Protein AF-A0A318IKF8-F1 (afdb_monomer_lite)

pLDDT: mean 72.8, std 20.44, range [38.84, 98.06]

Secondary structure (DSSP, 8-state):
---STTHHHHHTTTTGGG--SSSHHHHHHHHHHHHS-S---HHHHHHHHHHHHHHHGGGG------------PPPP----HHHHHHTS-HHHHHSPP-TT--EEEESS--TTEEEESSEEEEEEEESSEE--GGG---TTEEEEEEEES-PPPS-TTSPPPPPPGGGGGG--EEEETT--SEEEE-PPSEEEEEEEEEE-TTS-EEEEEPPPEEEEEEPP--

Organism: NCBI:txid401470

Radius of gyration: 28.96 Å; chains: 1; bounding box: 62×56×68 Å

Foldseek 3Di:
DPPPPPVVVVVVVVPPPPDPDDCVVVVVVVVVVVPPDPDDDPVVVVVCVPPCVVVVVVVPPDPPPPPDPDPPDDDPDDDDLVVVLVPPDVVVVPPPDPPQDWAKDWNSAAAAAEAAPFDKIFIDIDQAAEAALVVPDDPRYWAKKKAKQDDDDPDQADADDFDDPVCVVPGRIHGDRHRDRMDTDGDAFAKMKIKMFTAHSRNRTPPHIHPIHIYGHHDDDD

InterPro domains:
  IPR025512 Domain of unknown function DUF4399 [PF14347] (121-217)

Structure (mmCIF, N/CA/C/O backbone):
data_AF-A0A318IKF8-F1
#
_entry.id   AF-A0A318IKF8-F1
#
loop_
_atom_site.group_PDB
_atom_site.id
_atom_site.type_symbol
_atom_site.label_atom_id
_atom_site.label_alt_id
_atom_site.label_comp_id
_atom_site.label_asym_id
_atom_site.label_entity_id
_atom_site.label_seq_id
_atom_site.pdbx_PDB_ins_code
_atom_site.Cartn_x
_atom_site.Cartn_y
_atom_site.Cartn_z
_atom_site.occupancy
_atom_site.B_iso_or_equiv
_atom_site.auth_seq_id
_atom_site.auth_comp_id
_atom_site.auth_asym_id
_atom_site.auth_atom_id
_atom_site.pdbx_PDB_model_num
ATOM 1 N N . MET A 1 1 ? 47.100 -6.281 22.549 1.00 44.84 1 MET A N 1
ATOM 2 C CA . MET A 1 1 ? 46.089 -5.647 23.431 1.00 44.84 1 MET A CA 1
ATOM 3 C C . MET A 1 1 ? 45.009 -6.666 23.811 1.00 44.84 1 MET A C 1
ATOM 5 O O . MET A 1 1 ? 43.936 -6.653 23.235 1.00 44.84 1 MET A O 1
ATOM 9 N N . LEU A 1 2 ? 45.293 -7.590 24.740 1.00 38.84 2 LEU A N 1
ATOM 10 C CA . LEU A 1 2 ? 44.391 -8.711 25.093 1.00 38.84 2 LEU A CA 1
ATOM 11 C C . LEU A 1 2 ? 44.355 -8.980 26.613 1.00 38.84 2 LEU A C 1
ATOM 13 O O . LEU A 1 2 ? 44.189 -10.105 27.063 1.00 38.84 2 LEU A O 1
ATOM 17 N N . LEU A 1 3 ? 44.539 -7.927 27.416 1.00 40.44 3 LEU A N 1
ATOM 18 C CA . LEU A 1 3 ? 44.600 -7.999 28.886 1.00 40.44 3 LEU A CA 1
ATOM 19 C C . LEU A 1 3 ? 43.519 -7.164 29.599 1.00 40.44 3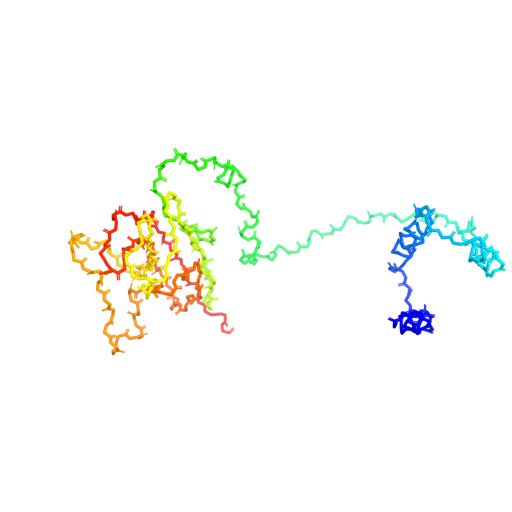 LEU A C 1
ATOM 21 O O . LEU A 1 3 ? 43.513 -7.094 30.823 1.00 40.44 3 LEU A O 1
ATOM 25 N N . SER A 1 4 ? 42.566 -6.571 28.869 1.00 42.88 4 SER A N 1
ATOM 26 C CA . SER A 1 4 ? 41.497 -5.753 29.474 1.00 42.88 4 SER A CA 1
ATOM 27 C C . SER A 1 4 ? 40.239 -6.560 29.868 1.00 42.88 4 SER A C 1
ATOM 29 O O . SER A 1 4 ? 39.514 -6.174 30.778 1.00 42.88 4 SER A O 1
ATOM 31 N N . GLY A 1 5 ? 40.011 -7.743 29.280 1.00 40.19 5 GLY A N 1
ATOM 32 C CA . GLY A 1 5 ? 38.769 -8.513 29.482 1.00 40.19 5 GLY A CA 1
ATOM 33 C C . GLY A 1 5 ? 38.657 -9.325 30.784 1.00 40.19 5 GLY A C 1
ATOM 34 O O . GLY A 1 5 ? 37.552 -9.663 31.194 1.00 40.19 5 GLY A O 1
ATOM 35 N N . CYS A 1 6 ? 39.762 -9.634 31.475 1.00 42.47 6 CYS A N 1
ATOM 36 C CA . CYS A 1 6 ? 39.712 -10.509 32.663 1.00 42.47 6 CYS A CA 1
ATOM 37 C C . CYS A 1 6 ? 39.341 -9.788 33.970 1.00 42.47 6 CYS A C 1
ATOM 39 O O . CYS A 1 6 ? 38.947 -10.445 34.931 1.00 42.47 6 CYS A O 1
ATOM 41 N N . LYS A 1 7 ? 39.426 -8.450 34.031 1.00 42.97 7 LYS A N 1
ATOM 42 C CA . LYS A 1 7 ? 39.034 -7.696 35.237 1.00 42.97 7 LYS A CA 1
ATOM 43 C C . LYS A 1 7 ? 37.513 -7.571 35.399 1.00 42.97 7 LYS A C 1
ATOM 45 O O . LYS A 1 7 ? 37.049 -7.451 36.527 1.00 42.97 7 LYS A O 1
ATOM 50 N N . ALA A 1 8 ? 36.738 -7.681 34.317 1.00 43.16 8 ALA A N 1
ATOM 51 C CA . ALA A 1 8 ? 35.277 -7.567 34.364 1.00 43.16 8 ALA A CA 1
ATOM 52 C C . ALA A 1 8 ? 34.586 -8.789 35.004 1.00 43.16 8 ALA A C 1
ATOM 54 O O . ALA A 1 8 ? 33.532 -8.655 35.618 1.00 43.16 8 ALA A O 1
ATOM 55 N N . LEU A 1 9 ? 35.196 -9.979 34.926 1.00 44.84 9 LEU A N 1
ATOM 56 C CA . LEU A 1 9 ? 34.580 -11.218 35.416 1.00 44.84 9 LEU A CA 1
ATOM 57 C C . LEU A 1 9 ? 34.689 -11.392 36.943 1.00 44.84 9 LEU A C 1
ATOM 59 O O . LEU A 1 9 ? 33.868 -12.072 37.549 1.00 44.84 9 LEU A O 1
ATOM 63 N N . ILE A 1 10 ? 35.675 -10.750 37.579 1.00 46.19 10 ILE A N 1
ATOM 64 C CA . ILE A 1 10 ? 35.874 -10.807 39.039 1.00 46.19 10 ILE A CA 1
ATOM 65 C C . ILE A 1 10 ? 34.868 -9.904 39.774 1.00 46.19 10 ILE A C 1
ATOM 67 O O . ILE A 1 10 ? 34.483 -10.209 40.900 1.00 46.19 10 ILE A O 1
ATOM 71 N N . VAL A 1 11 ? 34.391 -8.833 39.130 1.00 43.50 11 VAL A N 1
ATOM 72 C CA . VAL A 1 11 ? 33.391 -7.923 39.716 1.00 43.50 11 VAL A CA 1
ATOM 73 C C . VAL A 1 11 ? 32.005 -8.581 39.773 1.00 43.50 11 VAL A C 1
ATOM 75 O O . VAL A 1 11 ? 31.295 -8.413 40.757 1.00 43.50 11 VAL A O 1
ATOM 78 N N . LEU A 1 12 ? 31.663 -9.439 38.806 1.00 44.84 12 LEU A N 1
ATOM 79 C CA . LEU A 1 12 ? 30.361 -10.124 38.745 1.00 44.84 12 LEU A CA 1
ATOM 80 C C . LEU A 1 12 ? 30.125 -11.184 39.836 1.00 44.84 12 LEU A C 1
ATOM 82 O O . LEU A 1 12 ? 28.983 -11.565 40.074 1.00 44.84 12 LEU A O 1
ATOM 86 N N . LEU A 1 13 ? 31.174 -11.670 40.505 1.00 46.28 13 LEU A N 1
ATOM 87 C CA . LEU A 1 13 ? 31.043 -12.715 41.530 1.00 46.28 13 LEU A CA 1
ATOM 88 C C . LEU A 1 13 ? 30.936 -12.166 42.959 1.00 46.28 13 LEU A C 1
ATOM 90 O O . LEU A 1 13 ? 30.592 -12.922 43.866 1.00 46.28 13 LEU A O 1
ATOM 94 N N . LYS A 1 14 ? 31.205 -10.871 43.179 1.00 42.50 14 LYS A N 1
ATOM 95 C CA . LYS A 1 14 ? 31.187 -10.275 44.526 1.00 42.50 14 LYS A CA 1
ATOM 96 C C . LYS A 1 14 ? 29.787 -9.862 44.999 1.00 42.50 14 LYS A C 1
ATOM 98 O O . LYS A 1 14 ? 29.558 -9.847 46.203 1.00 42.50 14 LYS A O 1
ATOM 103 N N . ASP A 1 15 ? 28.849 -9.663 44.073 1.00 45.91 15 ASP A N 1
ATOM 104 C CA . ASP A 1 15 ? 27.449 -9.302 44.365 1.00 45.91 15 ASP A CA 1
ATOM 105 C C . ASP A 1 15 ? 26.488 -10.512 44.385 1.00 45.91 15 ASP A C 1
ATOM 107 O O . ASP A 1 15 ? 25.271 -10.372 44.502 1.00 45.91 15 ASP A O 1
ATOM 111 N N . TYR A 1 16 ? 27.017 -11.738 44.293 1.00 47.81 16 TYR A N 1
ATOM 112 C CA . TYR A 1 16 ? 26.221 -12.961 44.116 1.00 47.81 16 TYR A CA 1
ATOM 113 C C . TYR A 1 16 ? 25.575 -13.504 45.407 1.00 47.81 16 TYR A C 1
ATOM 115 O O . TYR A 1 16 ? 24.852 -14.499 45.377 1.00 47.81 16 TYR A O 1
ATOM 123 N N . THR A 1 17 ? 25.793 -12.871 46.560 1.00 49.66 17 THR A N 1
ATOM 124 C CA . THR A 1 17 ? 25.213 -13.318 47.839 1.00 49.66 17 THR A CA 1
ATOM 125 C C . THR A 1 17 ? 23.714 -13.028 47.977 1.00 49.66 17 THR A C 1
ATOM 127 O O . THR A 1 17 ? 23.110 -13.494 48.941 1.00 49.66 17 THR A O 1
ATOM 130 N N . ASN A 1 18 ? 23.085 -12.323 47.022 1.00 49.97 18 ASN A N 1
ATOM 131 C CA . ASN A 1 18 ? 21.703 -11.842 47.168 1.00 49.97 18 ASN A CA 1
ATOM 132 C C . ASN A 1 18 ? 20.707 -12.266 46.066 1.00 49.97 18 ASN A C 1
ATOM 134 O O . ASN A 1 18 ? 19.672 -11.632 45.892 1.00 49.97 18 ASN A O 1
ATOM 138 N N . MET A 1 19 ? 20.961 -13.357 45.334 1.00 47.47 19 MET A N 1
ATOM 139 C CA . MET A 1 19 ? 19.960 -13.944 44.426 1.00 47.47 19 MET A CA 1
ATOM 140 C C . MET A 1 19 ? 19.573 -15.359 44.856 1.00 47.47 19 MET A C 1
ATOM 142 O O . MET A 1 19 ? 20.210 -16.346 44.491 1.00 47.47 19 MET A O 1
ATOM 146 N N . LYS A 1 20 ? 18.471 -15.467 45.602 1.00 52.84 20 LYS A N 1
ATOM 147 C CA . LYS A 1 20 ? 17.778 -16.743 45.804 1.00 52.84 20 LYS A CA 1
ATOM 148 C C . LYS A 1 20 ? 17.000 -17.102 44.523 1.00 52.84 20 LYS A C 1
ATOM 150 O O . LYS A 1 20 ? 16.141 -16.349 44.082 1.00 52.84 20 LYS A O 1
ATOM 155 N N . ASN A 1 21 ? 17.299 -18.285 43.982 1.00 55.56 21 ASN A N 1
ATOM 156 C CA . ASN A 1 21 ? 16.434 -19.148 43.156 1.00 55.56 21 ASN A CA 1
ATOM 157 C C . ASN A 1 21 ? 16.320 -19.007 41.621 1.00 55.56 21 ASN A C 1
ATOM 159 O O . ASN A 1 21 ? 15.544 -19.769 41.056 1.00 55.56 21 ASN A O 1
ATOM 163 N N . ILE A 1 22 ? 17.102 -18.189 40.899 1.00 53.62 22 ILE A N 1
ATOM 164 C CA . ILE A 1 22 ? 16.998 -18.167 39.408 1.00 53.62 22 ILE A CA 1
ATOM 165 C C . ILE A 1 22 ? 18.313 -18.479 38.664 1.00 53.62 22 ILE A C 1
ATOM 167 O O . ILE A 1 22 ? 18.291 -18.918 37.517 1.00 53.62 22 ILE A O 1
ATOM 171 N N . ALA A 1 23 ? 19.479 -18.367 39.301 1.00 56.41 23 ALA A N 1
ATOM 172 C CA . ALA A 1 23 ? 20.750 -18.360 38.562 1.00 56.41 23 ALA A CA 1
ATOM 173 C C . ALA A 1 23 ? 21.534 -19.695 38.529 1.00 56.41 23 ALA A C 1
ATOM 175 O O . ALA A 1 23 ? 22.586 -19.780 37.897 1.00 56.41 23 ALA A O 1
ATOM 176 N N . ILE A 1 24 ? 21.037 -20.766 39.156 1.00 54.72 24 ILE A N 1
ATOM 177 C CA . ILE A 1 24 ? 21.728 -22.071 39.187 1.00 54.72 24 ILE A CA 1
ATOM 178 C C . ILE A 1 24 ? 21.802 -22.756 37.800 1.00 54.72 24 ILE A C 1
ATOM 180 O O . ILE A 1 24 ? 22.895 -23.195 37.431 1.00 54.72 24 ILE A O 1
ATOM 184 N N . PRO A 1 25 ? 20.732 -22.825 36.977 1.00 53.50 25 PRO A N 1
ATOM 185 C CA . PRO A 1 25 ? 20.816 -23.505 35.679 1.00 53.50 25 PRO A CA 1
ATOM 186 C C . PRO A 1 25 ? 21.677 -22.740 34.661 1.00 53.50 25 PRO A C 1
ATOM 188 O O . PRO A 1 25 ? 22.391 -23.358 33.868 1.00 53.50 25 PRO A O 1
ATOM 191 N N . LEU A 1 26 ? 21.686 -21.402 34.727 1.00 56.09 26 LEU A N 1
ATOM 192 C CA . LEU A 1 26 ? 22.512 -20.553 33.863 1.00 56.09 26 LEU A CA 1
ATOM 193 C C . LEU A 1 26 ? 24.007 -20.739 34.167 1.00 56.09 26 LEU A C 1
ATOM 195 O O . LEU A 1 26 ? 24.822 -20.880 33.255 1.00 56.09 26 LEU A O 1
ATOM 199 N N . LEU A 1 27 ? 24.360 -20.827 35.452 1.00 57.06 27 LEU A N 1
ATOM 200 C CA . LEU A 1 27 ? 25.735 -21.038 35.897 1.00 57.06 27 LEU A CA 1
ATOM 201 C C . LEU A 1 27 ? 26.264 -22.425 35.488 1.00 57.06 27 LEU A C 1
ATOM 203 O O . LEU A 1 27 ? 27.394 -22.537 35.016 1.00 57.06 27 LEU A O 1
ATOM 207 N N . ILE A 1 28 ? 25.432 -23.471 35.576 1.00 63.44 28 ILE A N 1
ATOM 208 C CA . ILE A 1 28 ? 25.781 -24.831 35.120 1.00 63.44 28 ILE A CA 1
ATOM 209 C C . ILE A 1 28 ? 26.019 -24.863 33.600 1.00 63.44 28 ILE A C 1
ATOM 211 O O . ILE A 1 28 ? 26.956 -25.518 33.134 1.00 63.44 28 ILE A O 1
ATOM 215 N N . SER A 1 29 ? 25.214 -24.130 32.823 1.00 61.00 29 SER A N 1
ATOM 216 C CA . SER A 1 29 ? 25.363 -24.052 31.365 1.00 61.00 29 SER A CA 1
ATOM 217 C C . SER A 1 29 ? 26.646 -23.320 30.948 1.00 61.00 29 SER A C 1
ATOM 219 O O . SER A 1 29 ? 27.348 -23.764 30.038 1.00 61.00 29 SER A O 1
ATOM 221 N N . ILE A 1 30 ? 27.010 -22.246 31.658 1.00 62.81 30 ILE A N 1
ATOM 222 C CA . ILE A 1 30 ? 28.265 -21.511 31.433 1.00 62.81 30 ILE A CA 1
ATOM 223 C C . ILE A 1 30 ? 29.475 -22.396 31.766 1.00 62.81 30 ILE A C 1
ATOM 225 O O . ILE A 1 30 ? 30.424 -22.462 30.985 1.00 62.81 30 ILE A O 1
ATOM 229 N N . ILE A 1 31 ? 29.425 -23.145 32.873 1.00 63.59 31 ILE A N 1
ATOM 230 C CA . ILE A 1 31 ? 30.494 -24.078 33.259 1.00 63.59 31 ILE A CA 1
ATOM 231 C C . ILE A 1 31 ? 30.671 -25.178 32.200 1.00 63.59 31 ILE A C 1
ATOM 233 O O . ILE A 1 31 ? 31.800 -25.452 31.792 1.00 63.59 31 ILE A O 1
ATOM 237 N N . ARG A 1 32 ? 29.582 -25.767 31.682 1.00 64.00 32 ARG A N 1
ATOM 238 C CA . ARG A 1 32 ? 29.650 -26.772 30.602 1.00 64.00 32 ARG A CA 1
ATOM 239 C C . ARG A 1 32 ? 30.288 -26.229 29.319 1.00 64.00 32 ARG A C 1
ATOM 241 O O . ARG A 1 32 ? 31.122 -26.919 28.735 1.00 64.00 32 ARG A O 1
ATOM 248 N N . CYS A 1 33 ? 29.972 -24.994 28.925 1.00 55.91 33 CYS A N 1
ATOM 249 C CA . CYS A 1 33 ? 30.611 -24.339 27.777 1.00 55.91 33 CYS A CA 1
ATOM 250 C C . CYS A 1 33 ? 32.124 -24.151 27.966 1.00 55.91 33 CYS A C 1
ATOM 252 O O . CYS A 1 33 ? 32.892 -24.310 27.016 1.00 55.91 33 CYS A O 1
ATOM 254 N N . ILE A 1 34 ? 32.570 -23.864 29.192 1.00 57.28 34 ILE A N 1
ATOM 255 C CA . ILE A 1 34 ? 33.991 -23.658 29.499 1.00 57.28 34 ILE A CA 1
ATOM 256 C C . ILE A 1 34 ? 34.796 -24.969 29.393 1.00 57.28 34 ILE A C 1
ATOM 258 O O . ILE A 1 34 ? 35.961 -24.933 28.994 1.00 57.28 34 ILE A O 1
ATOM 262 N N . PHE A 1 35 ? 34.201 -26.129 29.698 1.00 55.72 35 PHE A N 1
ATOM 263 C CA . PHE A 1 35 ? 34.894 -27.429 29.659 1.00 55.72 35 PHE A CA 1
ATOM 264 C C . PHE A 1 35 ? 34.901 -28.124 28.284 1.00 55.72 35 PHE A C 1
ATOM 266 O O . PHE A 1 35 ? 35.681 -29.058 28.099 1.00 55.72 35 PHE A O 1
ATOM 273 N N . ALA A 1 36 ? 34.086 -27.681 27.322 1.00 57.03 36 ALA A N 1
ATOM 274 C CA . ALA A 1 36 ? 33.927 -28.345 26.021 1.00 57.03 36 ALA A CA 1
ATOM 275 C C . ALA A 1 36 ? 34.896 -27.865 24.916 1.00 57.03 36 ALA A C 1
ATOM 277 O O . ALA A 1 36 ? 34.910 -28.439 23.830 1.00 57.03 36 ALA A O 1
ATOM 278 N N . HIS A 1 37 ? 35.716 -26.834 25.157 1.00 47.81 37 HIS A N 1
ATOM 279 C CA . HIS A 1 37 ? 36.646 -26.315 24.143 1.00 47.81 37 HIS A CA 1
ATOM 280 C C . HIS A 1 37 ? 38.009 -27.044 24.161 1.00 47.81 37 HIS A C 1
ATOM 282 O O . HIS A 1 37 ? 38.674 -27.069 25.202 1.00 47.81 37 HIS A O 1
ATOM 288 N N . PRO A 1 38 ? 38.488 -27.588 23.020 1.00 55.09 38 PRO A N 1
ATOM 289 C CA . PRO A 1 38 ? 39.681 -28.439 22.973 1.00 55.09 38 PRO A CA 1
ATOM 290 C C . PRO A 1 38 ? 41.012 -27.668 23.001 1.00 55.09 38 PRO A C 1
ATOM 292 O O . PRO A 1 38 ? 42.071 -28.287 23.057 1.00 55.09 38 PRO A O 1
ATOM 295 N N . TYR A 1 39 ? 40.991 -26.333 23.014 1.00 55.00 39 TYR A N 1
ATOM 296 C CA . TYR A 1 39 ? 42.197 -25.509 22.944 1.00 55.00 39 TYR A CA 1
ATOM 297 C C . TYR A 1 39 ? 42.375 -24.661 24.210 1.00 55.00 39 TYR A C 1
ATOM 299 O O . TYR A 1 39 ? 41.960 -23.503 24.268 1.00 55.00 39 TYR A O 1
ATOM 307 N N . ARG A 1 40 ? 42.976 -25.235 25.265 1.00 55.81 40 ARG A N 1
ATOM 308 C CA . ARG A 1 40 ? 43.510 -24.428 2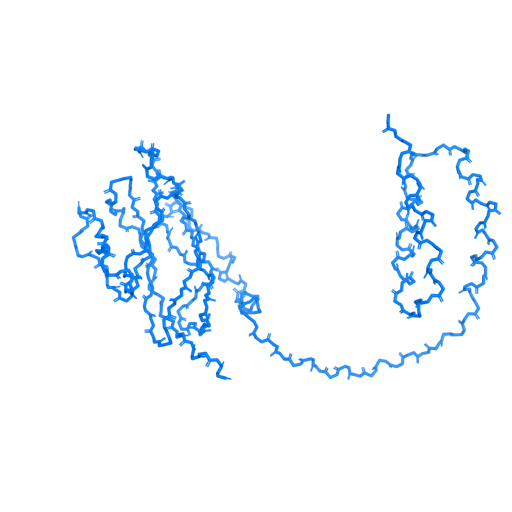6.376 1.00 55.81 40 ARG A CA 1
ATOM 309 C C . ARG A 1 40 ? 44.637 -25.114 27.147 1.00 55.81 40 ARG A C 1
ATOM 311 O O . ARG A 1 40 ? 44.579 -26.306 27.451 1.00 55.81 40 ARG A O 1
ATOM 318 N N . ASP A 1 41 ? 45.637 -24.291 27.446 1.00 59.50 41 ASP A N 1
ATOM 319 C CA . ASP A 1 41 ? 46.932 -24.573 28.067 1.00 59.50 41 ASP A CA 1
ATOM 320 C C . ASP A 1 41 ? 46.836 -25.399 29.371 1.00 59.50 41 ASP A C 1
ATOM 322 O O . ASP A 1 41 ? 45.969 -25.168 30.224 1.00 59.50 41 ASP A O 1
ATOM 326 N N . LYS A 1 42 ? 47.759 -26.362 29.535 1.00 58.38 42 LYS A N 1
ATOM 327 C CA . LYS A 1 42 ? 47.881 -27.259 30.701 1.00 58.38 42 LYS A CA 1
ATOM 328 C C . LYS A 1 42 ? 47.945 -26.485 32.023 1.00 58.38 42 LYS A C 1
ATOM 330 O O . LYS A 1 42 ? 47.423 -26.975 33.024 1.00 58.38 42 LYS A O 1
ATOM 335 N N . GLN A 1 43 ? 48.508 -25.276 32.023 1.00 56.22 43 GLN A N 1
ATOM 336 C CA . GLN A 1 43 ? 48.643 -24.446 33.227 1.00 56.22 43 GLN A CA 1
ATOM 337 C C . GLN A 1 43 ? 47.296 -23.985 33.804 1.00 56.22 43 GLN A C 1
ATOM 339 O O . GLN A 1 43 ? 47.117 -23.912 35.021 1.00 56.22 43 GLN A O 1
ATOM 344 N N . MET A 1 44 ? 46.290 -23.754 32.959 1.00 55.25 44 MET A N 1
ATOM 345 C CA . MET A 1 44 ? 45.001 -23.243 33.424 1.00 55.25 44 MET A CA 1
ATOM 346 C C . MET A 1 44 ? 44.070 -24.351 33.950 1.00 55.25 44 MET A C 1
ATOM 348 O O . MET A 1 44 ? 43.286 -24.122 34.874 1.00 55.25 44 MET A O 1
ATOM 352 N N . LYS A 1 45 ? 44.205 -25.582 33.432 1.00 55.59 45 LYS A N 1
ATOM 353 C CA . LYS A 1 45 ? 43.494 -26.767 33.954 1.00 55.59 45 LYS A CA 1
ATOM 354 C C . LYS A 1 45 ? 43.912 -27.115 35.391 1.00 55.59 45 LYS A C 1
ATOM 356 O O . LYS A 1 45 ? 43.114 -27.692 36.129 1.00 55.59 45 LYS A O 1
ATOM 361 N N . LEU A 1 46 ? 45.129 -26.750 35.804 1.00 54.84 46 LEU A N 1
ATOM 362 C CA . LEU A 1 46 ? 45.646 -27.025 37.147 1.00 54.84 46 LEU A CA 1
ATOM 363 C C . LEU A 1 46 ? 45.126 -26.025 38.199 1.00 54.84 46 LEU A C 1
ATOM 365 O O . LEU A 1 46 ? 44.807 -26.424 39.317 1.00 54.84 46 LEU A O 1
ATOM 369 N N . GLN A 1 47 ? 44.965 -24.752 37.824 1.00 53.09 47 GLN A N 1
ATOM 370 C CA . GLN A 1 47 ? 44.453 -23.692 38.708 1.00 53.09 47 GLN A CA 1
ATOM 371 C C . GLN A 1 47 ? 42.956 -23.863 39.034 1.00 53.09 47 GLN A C 1
ATOM 373 O O . GLN A 1 47 ? 42.542 -23.691 40.179 1.00 53.09 47 GLN A O 1
ATOM 378 N N . LEU A 1 48 ? 42.142 -24.301 38.064 1.00 53.50 48 LEU A N 1
ATOM 379 C CA . LEU A 1 48 ? 40.713 -24.585 38.275 1.00 53.50 48 LEU A CA 1
ATOM 380 C C . LEU A 1 48 ? 40.467 -25.797 39.194 1.00 53.50 48 LEU A C 1
ATOM 382 O O . LEU A 1 48 ? 39.552 -25.763 40.018 1.00 53.50 48 LEU A O 1
ATOM 386 N N . LYS A 1 49 ? 41.303 -26.844 39.110 1.00 54.34 49 LYS A N 1
ATOM 387 C CA . LYS A 1 49 ? 41.193 -28.039 39.969 1.00 54.34 49 LYS A CA 1
ATOM 388 C C . LYS A 1 49 ? 41.530 -27.770 41.440 1.00 54.34 49 LYS A C 1
ATOM 390 O O . LYS A 1 49 ? 40.967 -28.434 42.301 1.00 54.34 49 LYS A O 1
ATOM 395 N N . LYS A 1 50 ? 42.425 -26.825 41.746 1.00 56.59 50 LYS A N 1
ATOM 396 C CA . LYS A 1 50 ? 42.850 -26.558 43.132 1.00 56.59 50 LYS A CA 1
ATOM 397 C C . LYS A 1 50 ? 41.858 -25.708 43.935 1.00 56.59 50 LYS A C 1
ATOM 399 O O . LYS A 1 50 ? 41.740 -25.933 45.132 1.00 56.59 50 LYS A O 1
ATOM 404 N N . ASN A 1 51 ? 41.121 -24.796 43.290 1.00 56.41 51 ASN A N 1
ATOM 405 C CA . ASN A 1 51 ? 40.280 -23.824 44.008 1.00 56.41 51 ASN A CA 1
ATOM 406 C C . ASN A 1 51 ? 38.772 -24.139 44.034 1.00 56.41 51 ASN A C 1
ATOM 408 O O . ASN A 1 51 ? 38.091 -23.668 44.937 1.00 56.41 51 ASN A O 1
ATOM 412 N N . TYR A 1 52 ? 38.231 -24.923 43.090 1.00 57.41 52 TYR A N 1
ATOM 413 C CA . TYR A 1 52 ? 36.768 -25.082 42.947 1.00 57.41 52 TYR A CA 1
ATOM 414 C C . TYR A 1 52 ? 36.228 -26.492 43.227 1.00 57.41 52 TYR A C 1
ATOM 416 O O . TYR A 1 52 ? 35.018 -26.678 43.347 1.00 57.41 52 TYR A O 1
ATOM 424 N N . VAL A 1 53 ? 37.103 -27.486 43.396 1.00 54.38 53 VAL A N 1
ATOM 425 C CA . VAL A 1 53 ? 36.706 -28.862 43.735 1.00 54.38 53 VAL A CA 1
ATOM 426 C C . VAL A 1 53 ? 36.090 -29.014 45.142 1.00 54.38 53 VAL A C 1
ATOM 428 O O . VAL A 1 53 ? 35.172 -29.826 45.255 1.00 54.38 53 VAL A O 1
ATOM 431 N N . PRO A 1 54 ? 36.445 -28.239 46.197 1.00 50.47 54 PRO A N 1
ATOM 432 C CA . PRO A 1 54 ? 35.799 -28.433 47.500 1.00 50.47 54 PRO A CA 1
ATOM 433 C C . PRO A 1 54 ? 34.356 -27.900 47.556 1.00 50.47 54 PRO A C 1
ATOM 435 O O . PRO A 1 54 ? 33.600 -28.298 48.435 1.00 50.47 54 PRO A O 1
ATOM 438 N N . TYR A 1 55 ? 33.934 -27.057 46.604 1.00 53.22 55 TYR A N 1
ATOM 439 C CA . TYR A 1 55 ? 32.568 -26.513 46.557 1.00 53.22 55 TYR A CA 1
ATOM 440 C C . TYR A 1 55 ? 31.586 -27.375 45.755 1.00 53.22 55 TYR A C 1
ATOM 442 O O . TYR A 1 55 ? 30.376 -27.263 45.940 1.00 53.22 55 TYR A O 1
ATOM 450 N N . LEU A 1 56 ? 32.082 -28.270 44.894 1.00 47.47 56 LEU A N 1
ATOM 451 C CA . LEU A 1 56 ? 31.225 -29.124 44.066 1.00 47.47 56 LEU A CA 1
ATOM 452 C C . LEU A 1 56 ? 30.650 -30.324 44.845 1.00 47.47 56 LEU A C 1
ATOM 454 O O . LEU A 1 56 ? 29.606 -30.851 44.474 1.00 47.47 56 LEU A O 1
ATOM 458 N N . ALA A 1 57 ? 31.289 -30.724 45.949 1.00 49.94 57 ALA A N 1
ATOM 459 C CA . ALA A 1 57 ? 30.847 -31.849 46.778 1.00 49.94 57 ALA A CA 1
ATOM 460 C C . ALA A 1 57 ? 29.657 -31.517 47.706 1.00 49.94 57 ALA A C 1
ATOM 462 O O . ALA A 1 57 ? 28.993 -32.427 48.190 1.00 49.94 57 ALA A O 1
ATOM 463 N N . VAL A 1 58 ? 29.343 -30.235 47.928 1.00 51.47 58 VAL A N 1
ATOM 464 C CA . VAL A 1 58 ? 28.261 -29.808 48.844 1.00 51.47 58 VAL A CA 1
ATOM 465 C C . VAL A 1 58 ? 26.889 -29.735 48.149 1.00 51.47 58 VAL A C 1
ATOM 467 O O . VAL A 1 58 ? 25.854 -29.684 48.805 1.00 51.47 58 VAL A O 1
ATOM 470 N N . LEU A 1 59 ? 26.837 -29.817 46.816 1.00 49.75 59 LEU A N 1
ATOM 471 C CA . LEU A 1 59 ? 25.588 -29.739 46.040 1.00 49.75 59 LEU A CA 1
ATOM 472 C C . LEU A 1 59 ? 24.838 -31.076 45.887 1.00 49.75 59 LEU A C 1
ATOM 474 O O . LEU A 1 59 ? 23.734 -31.083 45.350 1.00 49.75 59 LEU A O 1
ATOM 478 N N . LEU A 1 60 ? 25.395 -32.194 46.370 1.00 48.62 60 LEU A N 1
ATOM 479 C CA . LEU A 1 60 ? 24.798 -33.534 46.234 1.00 48.62 60 LEU A CA 1
ATOM 480 C C . LEU A 1 60 ? 23.986 -34.010 47.455 1.00 48.62 60 LEU A C 1
ATOM 482 O O . LEU A 1 60 ? 23.493 -35.133 47.442 1.00 48.62 60 LEU A O 1
ATOM 486 N N . ALA A 1 61 ? 23.805 -33.178 48.486 1.00 50.88 61 ALA A N 1
ATOM 487 C CA . ALA A 1 61 ? 23.088 -33.550 49.716 1.00 50.88 61 ALA A CA 1
ATOM 488 C C . ALA A 1 61 ? 21.865 -32.663 50.024 1.00 50.88 61 ALA A C 1
ATOM 490 O O . ALA A 1 61 ? 21.505 -32.477 51.185 1.00 50.88 61 ALA A O 1
ATOM 491 N N . LEU A 1 62 ? 21.212 -32.103 49.001 1.00 55.31 62 LEU A N 1
ATOM 492 C CA . LEU A 1 62 ? 19.912 -31.452 49.172 1.00 55.31 62 LEU A CA 1
ATOM 493 C C . LEU A 1 62 ? 18.797 -32.489 48.963 1.00 55.31 62 LEU A C 1
ATOM 495 O O . LEU A 1 62 ? 18.714 -33.059 47.872 1.00 55.31 62 LEU A O 1
ATOM 499 N N . PRO A 1 63 ? 17.940 -32.754 49.971 1.00 51.03 63 PRO A N 1
ATOM 500 C CA . PRO A 1 63 ? 16.774 -33.599 49.778 1.00 51.03 63 PRO A CA 1
ATOM 501 C C . PRO A 1 63 ? 15.908 -32.981 48.683 1.00 51.03 63 PRO A C 1
ATOM 503 O O . PRO A 1 63 ? 15.635 -31.779 48.683 1.00 51.03 63 PRO A O 1
ATOM 506 N N . CYS A 1 64 ? 15.525 -33.814 47.720 1.00 43.50 64 CYS A N 1
ATOM 507 C CA . CYS A 1 64 ? 14.659 -33.444 46.616 1.00 43.50 64 CYS A CA 1
ATOM 508 C C . CYS A 1 64 ? 13.307 -33.005 47.199 1.00 43.50 64 CYS A C 1
ATOM 510 O O . CYS A 1 64 ? 12.461 -33.841 47.507 1.00 43.50 64 CYS A O 1
ATOM 512 N N . LEU A 1 65 ? 13.113 -31.698 47.415 1.00 47.19 65 LEU A N 1
ATOM 513 C CA . LEU A 1 65 ? 11.778 -31.160 47.632 1.00 47.19 65 LEU A CA 1
ATOM 514 C C . LEU A 1 65 ? 11.003 -31.434 46.347 1.00 47.19 65 LEU A C 1
ATOM 516 O O . LEU A 1 65 ? 11.263 -30.827 45.308 1.00 47.19 65 LEU A O 1
ATOM 520 N N . THR A 1 66 ? 10.061 -32.367 46.421 1.00 51.25 66 THR A N 1
ATOM 521 C CA . THR A 1 66 ? 9.045 -32.570 45.396 1.00 51.25 66 THR A CA 1
ATOM 522 C C . THR A 1 66 ? 8.197 -31.306 45.335 1.00 51.25 66 THR A C 1
ATOM 524 O O . THR A 1 66 ? 7.234 -31.141 46.084 1.00 51.25 66 THR A O 1
ATOM 527 N N . TYR A 1 67 ? 8.595 -30.372 44.477 1.00 48.59 67 TYR A N 1
ATOM 528 C CA . TYR A 1 67 ? 7.770 -29.236 44.114 1.00 48.59 67 TYR A CA 1
ATOM 529 C C . TYR A 1 67 ? 6.612 -29.780 43.279 1.00 48.59 67 TYR A C 1
ATOM 531 O O . TYR A 1 67 ? 6.789 -30.149 42.117 1.00 48.59 67 TYR A O 1
ATOM 539 N N . SER A 1 68 ? 5.437 -29.906 43.895 1.00 52.72 68 SER A N 1
ATOM 540 C CA . SER A 1 68 ? 4.212 -30.124 43.135 1.00 52.72 68 SER A CA 1
ATOM 541 C C . SER A 1 68 ? 3.980 -28.875 42.297 1.00 52.72 68 SER A C 1
ATOM 543 O O . SER A 1 68 ? 3.847 -27.778 42.835 1.00 52.72 68 SER A O 1
ATOM 545 N N . ALA A 1 69 ? 3.994 -29.040 40.977 1.00 56.19 69 ALA A N 1
ATOM 546 C CA . ALA A 1 69 ? 3.602 -27.993 40.055 1.00 56.19 69 ALA A CA 1
ATOM 547 C C . ALA A 1 69 ? 2.108 -27.718 40.259 1.00 56.19 69 ALA A C 1
ATOM 549 O O . ALA A 1 69 ? 1.260 -28.426 39.713 1.00 56.19 69 ALA A O 1
ATOM 550 N N . ASP A 1 70 ? 1.782 -26.705 41.060 1.00 55.38 70 ASP A N 1
ATOM 551 C CA . ASP A 1 70 ? 0.446 -26.125 41.031 1.00 55.38 70 ASP A CA 1
ATOM 552 C C . ASP A 1 70 ? 0.148 -25.722 39.586 1.00 55.38 70 ASP A C 1
ATOM 554 O O . ASP A 1 70 ? 0.971 -25.086 38.919 1.00 55.38 70 ASP A O 1
ATOM 558 N N . LYS A 1 71 ? -1.017 -26.142 39.078 1.00 55.09 71 LYS A N 1
ATOM 559 C CA . LYS A 1 71 ? -1.493 -25.779 37.741 1.00 55.09 71 LYS A CA 1
ATOM 560 C C . LYS A 1 71 ? -1.460 -24.258 37.619 1.00 55.09 71 LYS A C 1
ATOM 562 O O . LYS A 1 71 ? -2.338 -23.574 38.143 1.00 55.09 71 LYS A O 1
ATOM 567 N N . ALA A 1 72 ? -0.450 -23.740 36.924 1.00 55.94 72 ALA A N 1
ATOM 568 C CA . ALA A 1 72 ? -0.337 -22.324 36.635 1.00 55.94 72 ALA A CA 1
ATOM 569 C C . ALA A 1 72 ? -1.617 -21.885 35.918 1.00 55.94 72 ALA A C 1
ATOM 571 O O . ALA A 1 72 ? -1.930 -22.351 34.820 1.00 55.94 72 ALA A O 1
ATOM 572 N N . LYS A 1 73 ? -2.385 -21.016 36.579 1.00 48.34 73 LYS A N 1
ATOM 573 C CA . LYS A 1 73 ? -3.536 -20.339 35.987 1.00 48.34 73 LYS A CA 1
ATOM 574 C C . LYS A 1 73 ? -3.057 -19.673 34.688 1.00 48.34 73 LYS A C 1
ATOM 576 O O . LYS A 1 73 ? -2.059 -18.951 34.749 1.00 48.34 73 LYS A O 1
ATOM 581 N N . PRO A 1 74 ? -3.712 -19.911 33.535 1.00 50.69 74 PRO A N 1
ATOM 582 C CA . PRO A 1 74 ? -3.270 -19.329 32.279 1.00 50.69 74 PRO A CA 1
ATOM 583 C C . PRO A 1 74 ? -3.178 -17.813 32.428 1.00 50.69 74 PRO A C 1
ATOM 585 O O . PRO A 1 74 ? -4.114 -17.171 32.918 1.00 50.69 74 PRO A O 1
ATOM 588 N N . ALA A 1 75 ? -2.024 -17.262 32.054 1.00 52.03 75 ALA A N 1
ATOM 589 C CA . ALA A 1 75 ? -1.819 -15.825 32.033 1.00 52.03 75 ALA A CA 1
ATOM 590 C C . ALA A 1 75 ? -2.895 -15.177 31.141 1.00 52.03 75 ALA A C 1
ATOM 592 O O . ALA A 1 75 ? -3.244 -15.745 30.101 1.00 52.03 75 ALA A O 1
ATOM 593 N N . PRO A 1 76 ? -3.444 -14.014 31.532 1.00 53.62 76 PRO A N 1
ATOM 594 C CA . PRO A 1 76 ? -4.419 -13.313 30.713 1.00 53.62 76 PRO A CA 1
ATOM 595 C C . PRO A 1 76 ? -3.807 -12.998 29.346 1.00 53.62 76 PRO A C 1
ATOM 597 O O . PRO A 1 76 ? -2.690 -12.490 29.247 1.00 53.62 76 PRO A O 1
ATOM 600 N N . THR A 1 77 ? -4.539 -13.335 28.289 1.00 53.12 77 THR A N 1
ATOM 601 C CA . THR A 1 77 ? -4.118 -13.167 26.900 1.00 53.12 77 THR A CA 1
ATOM 602 C C . THR A 1 77 ? -4.041 -11.674 26.581 1.00 53.12 77 THR A C 1
ATOM 604 O O . THR A 1 77 ? -5.060 -11.009 26.399 1.00 53.12 77 THR A O 1
ATOM 607 N N . ILE A 1 78 ? -2.832 -11.114 26.563 1.00 51.06 78 ILE A N 1
ATOM 608 C CA . ILE A 1 78 ? -2.609 -9.743 26.105 1.00 51.06 78 ILE A CA 1
ATOM 609 C C . ILE A 1 78 ? -2.511 -9.804 24.583 1.00 51.06 78 ILE A C 1
ATOM 611 O O . ILE A 1 78 ? -1.496 -10.230 24.047 1.00 51.06 78 ILE A O 1
ATOM 615 N N . ASN A 1 79 ? -3.569 -9.390 23.888 1.00 52.44 79 ASN A N 1
ATOM 616 C CA . ASN A 1 79 ? -3.555 -9.256 22.433 1.00 52.44 79 ASN A CA 1
ATOM 617 C C . ASN A 1 79 ? -2.782 -7.983 22.066 1.00 52.44 79 ASN A C 1
ATOM 619 O O . ASN A 1 79 ? -3.365 -6.902 21.960 1.00 52.44 79 ASN A O 1
ATOM 623 N N . THR A 1 80 ? -1.461 -8.088 21.927 1.00 61.91 80 THR A N 1
ATOM 624 C CA . THR A 1 80 ? -0.664 -7.039 21.282 1.00 61.91 80 THR A CA 1
ATOM 625 C C . THR A 1 80 ? -0.699 -7.232 19.760 1.00 61.91 80 THR A C 1
ATOM 627 O O . THR A 1 80 ? -0.992 -8.336 19.280 1.00 61.91 80 THR A O 1
ATOM 630 N N . PRO A 1 81 ? -0.381 -6.193 18.967 1.00 53.88 81 PRO A N 1
ATOM 631 C CA . PRO A 1 81 ? -0.173 -6.345 17.528 1.00 53.88 81 PRO A CA 1
ATOM 632 C C . PRO A 1 81 ? 0.832 -7.466 17.224 1.00 53.88 81 PRO A C 1
ATOM 634 O O . PRO A 1 81 ? 0.578 -8.290 16.353 1.00 53.88 81 PRO A O 1
ATOM 637 N N . ASP A 1 82 ? 1.886 -7.599 18.036 1.00 53.53 82 ASP A N 1
ATOM 638 C CA . ASP A 1 82 ? 2.863 -8.689 17.917 1.00 53.53 82 ASP A CA 1
ATOM 639 C C . ASP A 1 82 ? 2.250 -10.076 18.171 1.00 53.53 82 ASP A C 1
ATOM 641 O O . ASP A 1 82 ? 2.610 -11.049 17.510 1.00 53.53 82 ASP A O 1
ATOM 645 N N . THR A 1 83 ? 1.264 -10.191 19.069 1.00 55.41 83 THR A N 1
ATOM 646 C CA . THR A 1 83 ? 0.559 -11.469 19.302 1.00 55.41 83 THR A CA 1
ATOM 647 C C . THR A 1 83 ? -0.420 -11.801 18.167 1.00 55.41 83 THR A C 1
ATOM 649 O O . THR A 1 83 ? -0.646 -12.971 17.849 1.00 55.41 83 THR A O 1
ATOM 652 N N . THR A 1 84 ? -0.960 -10.776 17.503 1.00 54.25 84 THR A N 1
ATOM 653 C CA . THR A 1 84 ? -1.832 -10.905 16.319 1.00 54.25 84 THR A CA 1
ATOM 654 C C . THR A 1 84 ? -1.021 -11.296 15.078 1.00 54.25 84 THR A C 1
ATOM 656 O O . THR A 1 84 ? -1.434 -12.142 14.285 1.00 54.25 84 THR A O 1
ATOM 659 N N . VAL A 1 85 ? 0.213 -10.790 14.963 1.00 55.16 85 VAL A N 1
ATOM 660 C CA . VAL A 1 85 ? 1.176 -11.250 13.958 1.00 55.16 85 VAL A CA 1
ATOM 661 C C . VAL A 1 85 ? 1.521 -12.724 14.198 1.00 55.16 85 VAL A C 1
ATOM 663 O O . VAL A 1 85 ? 1.516 -13.498 13.247 1.00 55.16 85 VAL A O 1
ATOM 666 N N . CYS A 1 86 ? 1.724 -13.186 15.430 1.00 52.31 86 CYS A N 1
ATOM 667 C CA . CYS A 1 86 ? 2.064 -14.594 15.688 1.00 52.31 86 CYS A CA 1
ATOM 668 C C . CYS A 1 86 ? 0.907 -15.604 15.510 1.00 52.31 86 CYS A C 1
ATOM 670 O O . CYS A 1 86 ? 1.179 -16.789 15.344 1.00 52.31 86 CYS A O 1
ATOM 672 N N . SER A 1 87 ? -0.359 -15.170 15.495 1.00 53.31 87 SER A N 1
ATOM 673 C CA . SER A 1 87 ? -1.555 -16.048 15.419 1.00 53.31 87 SER A CA 1
ATOM 674 C C . SER A 1 87 ? -2.122 -16.252 14.007 1.00 53.31 87 SER A C 1
ATOM 676 O O . SER A 1 87 ? -3.079 -16.988 13.792 1.00 53.31 87 SER A O 1
ATOM 678 N N . SER A 1 88 ? -1.498 -15.639 13.012 1.00 56.81 88 SER A N 1
ATOM 679 C CA . SER A 1 88 ? -1.653 -15.989 11.605 1.00 56.81 88 SER A CA 1
ATOM 680 C C . SER A 1 88 ? -1.528 -17.489 11.333 1.00 56.81 88 SER A C 1
ATOM 682 O O . SER A 1 88 ? -0.500 -18.081 11.660 1.00 56.81 88 SER A O 1
ATOM 684 N N . ASN A 1 89 ? -2.504 -18.057 10.614 1.00 59.97 89 ASN A N 1
ATOM 685 C CA . ASN A 1 89 ? -2.409 -19.398 10.036 1.00 59.97 89 ASN A CA 1
ATOM 686 C C . ASN A 1 89 ? -1.067 -19.551 9.310 1.00 59.97 89 ASN A C 1
ATOM 688 O O . ASN A 1 89 ? -0.813 -18.869 8.317 1.00 59.97 89 ASN A O 1
ATOM 692 N N . ALA A 1 90 ? -0.202 -20.433 9.818 1.00 57.81 90 ALA A N 1
ATOM 693 C CA . ALA A 1 90 ? 1.118 -20.693 9.244 1.00 57.81 90 ALA A CA 1
ATOM 694 C C . ALA A 1 90 ? 1.027 -21.012 7.744 1.00 57.81 90 ALA A C 1
ATOM 696 O O . ALA A 1 90 ? 1.879 -20.581 6.978 1.00 57.81 90 ALA A O 1
ATOM 697 N N . VAL A 1 91 ? -0.075 -21.654 7.339 1.00 58.84 91 VAL A N 1
ATOM 698 C CA . VAL A 1 91 ? -0.408 -22.012 5.957 1.00 58.84 91 VAL A CA 1
ATOM 699 C C . VAL A 1 91 ? -0.307 -20.824 5.003 1.00 58.84 91 VAL A C 1
ATOM 701 O O . VAL A 1 91 ? 0.351 -20.944 3.979 1.00 58.84 91 VAL A O 1
ATOM 704 N N . GLU A 1 92 ? -0.895 -19.673 5.340 1.00 61.03 92 GLU A N 1
ATOM 705 C CA . GLU A 1 92 ? -0.906 -18.498 4.456 1.00 61.03 92 GLU A CA 1
ATOM 706 C C . GLU A 1 92 ? 0.495 -17.883 4.303 1.00 61.03 92 GLU A C 1
ATOM 708 O O . GLU A 1 92 ? 0.836 -17.365 3.246 1.00 61.03 92 GLU A O 1
ATOM 713 N N . ARG A 1 93 ? 1.342 -18.007 5.334 1.00 57.97 93 ARG A N 1
ATOM 714 C CA . ARG A 1 93 ? 2.738 -17.540 5.311 1.00 57.97 93 ARG A CA 1
ATOM 715 C C . ARG A 1 93 ? 3.696 -18.477 4.599 1.00 57.97 93 ARG A C 1
ATOM 717 O O . ARG A 1 93 ? 4.766 -18.042 4.187 1.00 57.97 93 ARG A O 1
ATOM 724 N N . THR A 1 94 ? 3.346 -19.754 4.519 1.00 56.03 94 THR A N 1
ATOM 725 C CA . THR A 1 94 ? 4.163 -20.789 3.883 1.00 56.03 94 THR A CA 1
ATOM 726 C C . THR A 1 94 ? 3.713 -21.103 2.466 1.00 56.03 94 THR A C 1
ATOM 728 O O . THR A 1 94 ? 4.310 -21.979 1.842 1.00 56.03 94 THR A O 1
ATOM 731 N N . LEU A 1 95 ? 2.669 -20.438 1.950 1.00 55.94 95 LEU A N 1
ATOM 732 C CA . LEU A 1 95 ? 2.337 -20.556 0.537 1.00 55.94 95 LEU A CA 1
ATOM 733 C C . LEU A 1 95 ? 3.569 -20.116 -0.264 1.00 55.94 95 LEU A C 1
ATOM 735 O O . LEU A 1 95 ? 4.046 -18.995 -0.063 1.00 55.94 95 LEU A O 1
ATOM 739 N N . PRO A 1 96 ? 4.123 -20.981 -1.133 1.00 52.97 96 PRO A N 1
ATOM 740 C CA . PRO A 1 96 ? 5.189 -20.551 -2.013 1.00 52.97 96 PRO A CA 1
ATOM 741 C C . PRO A 1 96 ? 4.641 -19.405 -2.859 1.00 52.97 96 PRO A C 1
ATOM 743 O O . PRO A 1 96 ? 3.582 -19.537 -3.478 1.00 52.97 96 PRO A O 1
ATOM 746 N N . PHE A 1 97 ? 5.342 -18.271 -2.860 1.00 51.19 97 PHE A N 1
ATOM 747 C CA . PHE A 1 97 ? 5.029 -17.202 -3.797 1.00 51.19 97 PHE A CA 1
ATOM 748 C C . PHE A 1 97 ? 5.079 -17.793 -5.211 1.00 51.19 97 PHE A C 1
ATOM 750 O O . PHE A 1 97 ? 6.065 -18.469 -5.528 1.00 51.19 97 PHE A O 1
ATOM 757 N N . PRO A 1 98 ? 4.042 -17.595 -6.047 1.00 53.91 98 PRO A N 1
ATOM 758 C CA . PRO A 1 98 ? 4.073 -18.064 -7.422 1.00 53.91 98 PRO A CA 1
ATOM 759 C C . PRO A 1 98 ? 5.315 -17.484 -8.101 1.00 53.91 98 PRO A C 1
ATOM 761 O O . PRO A 1 98 ? 5.485 -16.266 -8.198 1.00 53.91 98 PRO A O 1
ATOM 764 N N . VAL A 1 99 ? 6.239 -18.358 -8.493 1.00 49.31 99 VAL A N 1
ATOM 765 C CA . VAL A 1 99 ? 7.506 -17.950 -9.099 1.00 49.31 99 VAL A CA 1
ATOM 766 C C . VAL A 1 99 ? 7.192 -17.364 -10.473 1.00 49.31 99 VAL A C 1
ATOM 768 O O . VAL A 1 99 ? 6.743 -18.083 -11.358 1.00 49.31 99 VAL A O 1
ATOM 771 N N . GLY A 1 100 ? 7.421 -16.060 -10.639 1.00 59.78 100 GLY A N 1
ATOM 772 C CA . GLY A 1 100 ? 7.201 -15.335 -11.897 1.00 59.78 100 GLY A CA 1
ATOM 773 C C . GLY A 1 100 ? 6.051 -14.328 -11.869 1.00 59.78 100 GLY A C 1
ATOM 774 O O . GLY A 1 100 ? 6.045 -13.419 -12.700 1.00 59.78 100 GLY A O 1
ATOM 775 N N . ASP A 1 101 ? 5.144 -14.407 -10.891 1.00 77.31 101 ASP A N 1
ATOM 776 C CA . ASP A 1 101 ? 4.048 -13.445 -10.782 1.00 77.31 101 ASP A CA 1
ATOM 777 C C . ASP A 1 101 ? 4.478 -12.201 -10.003 1.00 77.31 101 ASP A C 1
ATOM 779 O O . ASP A 1 101 ? 5.082 -12.266 -8.924 1.00 77.31 101 ASP A O 1
ATOM 783 N N . LYS A 1 102 ? 4.139 -11.035 -10.559 1.00 89.50 102 LYS A N 1
ATOM 784 C CA . LYS A 1 102 ? 4.320 -9.755 -9.881 1.00 89.50 102 LYS A CA 1
ATOM 785 C C . LYS A 1 102 ? 3.177 -9.555 -8.898 1.00 89.50 102 LYS A C 1
ATOM 787 O O . LYS A 1 102 ? 2.017 -9.513 -9.300 1.00 89.50 102 LYS A O 1
ATOM 792 N N . ALA A 1 103 ? 3.500 -9.413 -7.621 1.00 91.06 103 ALA A N 1
ATOM 793 C CA . ALA A 1 103 ? 2.506 -9.274 -6.564 1.00 91.06 103 ALA A CA 1
ATOM 794 C C . ALA A 1 103 ? 2.917 -8.192 -5.572 1.00 91.06 103 ALA A C 1
ATOM 796 O O . ALA A 1 103 ? 4.103 -7.954 -5.367 1.00 91.06 103 ALA A O 1
ATOM 797 N N . LEU A 1 104 ? 1.928 -7.567 -4.939 1.00 94.19 104 LEU A N 1
ATOM 798 C CA . LEU A 1 104 ? 2.109 -6.514 -3.946 1.00 94.19 104 LEU A CA 1
ATOM 799 C C . LEU A 1 104 ? 1.206 -6.809 -2.754 1.00 94.19 104 LEU A C 1
ATOM 801 O O . LEU A 1 104 ? 0.028 -7.122 -2.937 1.00 94.19 104 LEU A O 1
ATOM 805 N N . TYR A 1 105 ? 1.739 -6.756 -1.539 1.00 94.62 105 TYR A N 1
ATOM 806 C CA . TYR A 1 105 ? 0.989 -7.173 -0.356 1.00 94.62 105 TYR A CA 1
ATOM 807 C C . TYR A 1 105 ? 1.489 -6.500 0.919 1.00 94.62 105 TYR A C 1
ATOM 809 O O . TYR A 1 105 ? 2.669 -6.174 1.067 1.00 94.62 105 TYR A O 1
ATOM 817 N N . PHE A 1 106 ? 0.562 -6.316 1.858 1.00 96.69 106 PHE A N 1
ATOM 818 C CA . PHE A 1 106 ? 0.880 -5.958 3.232 1.00 96.69 106 PHE A CA 1
ATOM 819 C C . PHE A 1 106 ? 1.400 -7.194 3.971 1.00 96.69 106 PHE A C 1
ATOM 821 O O . PHE A 1 106 ? 0.864 -8.291 3.830 1.00 96.69 106 PHE A O 1
ATOM 828 N N . LEU A 1 107 ? 2.453 -7.019 4.764 1.00 95.31 107 LEU A N 1
ATOM 829 C CA . LEU A 1 107 ? 3.085 -8.097 5.529 1.00 95.31 107 LEU A CA 1
ATOM 830 C C . LEU A 1 107 ? 2.433 -8.304 6.899 1.00 95.31 107 LEU A C 1
ATOM 832 O O . LEU A 1 107 ? 2.460 -9.408 7.444 1.00 95.31 107 LEU A O 1
ATOM 836 N N . ASN A 1 108 ? 1.890 -7.234 7.481 1.00 94.19 108 ASN A N 1
ATOM 837 C CA . ASN A 1 108 ? 1.423 -7.200 8.866 1.00 94.19 108 ASN A CA 1
ATOM 838 C C . ASN A 1 108 ? 0.011 -6.614 9.038 1.00 94.19 108 ASN A C 1
ATOM 840 O O . ASN A 1 108 ? -0.357 -6.292 10.163 1.00 94.19 108 ASN A O 1
ATOM 844 N N . LEU A 1 109 ? -0.744 -6.468 7.946 1.00 95.06 109 LEU A N 1
ATOM 845 C CA . LEU A 1 109 ? -2.152 -6.071 7.955 1.00 95.06 109 LEU A CA 1
ATOM 846 C C . LEU A 1 109 ? -2.977 -7.042 7.114 1.00 95.06 109 LEU A C 1
ATOM 848 O O . LEU A 1 109 ? -2.544 -7.464 6.039 1.00 95.06 109 LEU A O 1
ATOM 852 N N . ARG A 1 110 ? -4.176 -7.349 7.596 1.00 94.62 110 ARG A N 1
ATOM 853 C CA . ARG A 1 110 ? -5.189 -8.172 6.93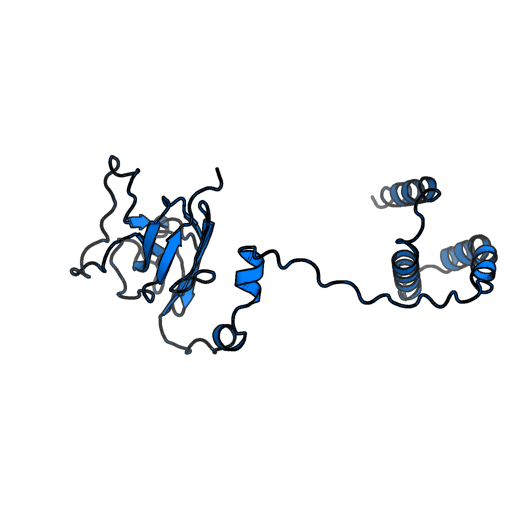8 1.00 94.62 110 ARG A CA 1
ATOM 854 C C . ARG A 1 110 ? -6.518 -7.442 6.858 1.00 94.62 110 ARG A C 1
ATOM 856 O O . ARG A 1 110 ? -6.806 -6.542 7.643 1.00 94.62 110 ARG A O 1
ATOM 863 N N . ASP A 1 111 ? -7.334 -7.865 5.900 1.00 97.06 111 ASP A N 1
ATOM 864 C CA . ASP A 1 111 ? -8.703 -7.376 5.774 1.00 97.06 111 ASP A CA 1
ATOM 865 C C . ASP A 1 111 ? -9.514 -7.717 7.035 1.00 97.06 111 ASP A C 1
ATOM 867 O O . ASP A 1 111 ? -9.484 -8.846 7.527 1.00 97.06 111 ASP A O 1
ATOM 871 N N . GLY A 1 112 ? -10.199 -6.714 7.576 1.00 96.81 112 GLY A N 1
ATOM 872 C CA . GLY A 1 112 ? -10.949 -6.772 8.827 1.00 96.81 112 GLY A CA 1
ATOM 873 C C . GLY A 1 112 ? -10.140 -6.492 10.100 1.00 96.81 112 GLY A C 1
ATOM 874 O O . GLY A 1 112 ? -10.719 -6.549 11.189 1.00 96.81 112 GLY A O 1
ATOM 875 N N . ASP A 1 113 ? -8.839 -6.193 10.010 1.00 97.25 113 ASP A N 1
ATOM 876 C CA . ASP A 1 113 ? -8.005 -5.973 11.196 1.00 97.25 113 ASP A CA 1
ATOM 877 C C . ASP A 1 113 ? -8.473 -4.775 12.035 1.00 97.25 113 ASP A C 1
ATOM 879 O O . ASP A 1 113 ? -8.825 -3.706 11.527 1.00 97.25 113 ASP A O 1
ATOM 883 N N . LYS A 1 114 ? -8.408 -4.942 13.361 1.00 97.75 114 LYS A N 1
ATOM 884 C CA . LYS A 1 114 ? -8.656 -3.876 14.337 1.00 97.75 114 LYS A CA 1
ATOM 885 C C . LYS A 1 114 ? -7.337 -3.399 14.921 1.00 97.75 114 LYS A C 1
ATOM 887 O O . LYS A 1 114 ? -6.661 -4.150 15.623 1.00 97.75 114 LYS A O 1
ATOM 892 N N . VAL A 1 115 ? -6.983 -2.145 14.666 1.00 96.56 115 VAL A N 1
ATOM 893 C CA . VAL A 1 115 ? -5.679 -1.574 15.036 1.00 96.56 115 VAL A CA 1
ATOM 894 C C . VAL A 1 115 ? -5.835 -0.368 15.957 1.00 96.56 115 VAL A C 1
ATOM 896 O O . VAL A 1 115 ? -6.920 0.183 16.123 1.00 96.56 115 VAL A O 1
ATOM 899 N N . ARG A 1 116 ? -4.743 0.045 16.602 1.00 95.69 116 ARG A N 1
ATOM 900 C CA . ARG A 1 116 ? -4.683 1.285 17.386 1.00 95.69 116 ARG A CA 1
ATOM 901 C C . ARG A 1 116 ? -3.677 2.222 16.751 1.00 95.69 116 ARG A C 1
ATOM 903 O O . ARG A 1 116 ? -2.588 1.785 16.402 1.00 95.69 116 ARG A O 1
ATOM 910 N N . SER A 1 117 ? -4.049 3.488 16.627 1.00 93.62 117 SER A N 1
ATOM 911 C CA . SER A 1 117 ? -3.159 4.510 16.091 1.00 93.62 117 SER A CA 1
ATOM 912 C C . SER A 1 117 ? -2.162 5.008 17.153 1.00 93.62 117 SER A C 1
ATOM 914 O O . SER A 1 117 ? -2.567 5.158 18.312 1.00 93.62 117 SER A O 1
ATOM 916 N N . PRO A 1 118 ? -0.889 5.279 16.796 1.00 94.81 118 PRO A N 1
ATOM 917 C CA . PRO A 1 118 ? -0.257 4.978 15.509 1.00 94.81 118 PRO A CA 1
ATOM 918 C C . PRO A 1 118 ? 0.126 3.493 15.388 1.00 94.81 118 PRO A C 1
ATOM 920 O O . PRO A 1 118 ? 0.447 2.841 16.382 1.00 94.81 118 PRO A O 1
ATOM 923 N N . PHE A 1 119 ? 0.150 2.966 14.164 1.00 95.38 119 PHE A N 1
ATOM 924 C CA . PHE A 1 119 ? 0.532 1.576 13.898 1.00 95.38 119 PHE A CA 1
ATOM 925 C C . PHE A 1 119 ? 1.519 1.464 12.738 1.00 95.38 119 PHE A C 1
ATOM 927 O O . PHE A 1 119 ? 1.476 2.222 11.768 1.00 95.38 119 PHE A O 1
ATOM 934 N N . ARG A 1 120 ? 2.430 0.493 12.843 1.00 96.69 120 ARG A N 1
ATOM 935 C CA . ARG A 1 120 ? 3.386 0.172 11.780 1.00 96.69 120 ARG A CA 1
ATOM 936 C C . ARG A 1 120 ? 2.684 -0.597 10.667 1.00 96.69 120 ARG A C 1
ATOM 938 O O . ARG A 1 120 ? 1.904 -1.507 10.936 1.00 96.69 120 ARG A O 1
ATOM 945 N N . VAL A 1 121 ? 3.029 -0.281 9.429 1.00 97.19 121 VAL A N 1
ATOM 946 C CA . VAL A 1 121 ? 2.580 -0.963 8.217 1.00 97.19 121 VAL A CA 1
ATOM 947 C C . VAL A 1 121 ? 3.813 -1.337 7.416 1.00 97.19 121 VAL A C 1
ATOM 949 O O . VAL A 1 121 ? 4.610 -0.471 7.080 1.00 97.19 121 VAL A O 1
ATOM 952 N N . ALA A 1 122 ? 3.982 -2.620 7.131 1.00 97.12 122 ALA A N 1
ATOM 953 C CA . ALA A 1 122 ? 5.071 -3.158 6.332 1.00 97.12 122 ALA A CA 1
ATOM 954 C C . ALA A 1 122 ? 4.497 -3.795 5.067 1.00 97.12 122 ALA A C 1
ATOM 956 O O . ALA A 1 122 ? 3.428 -4.411 5.100 1.00 97.12 122 ALA A O 1
ATOM 957 N N . PHE A 1 123 ? 5.198 -3.646 3.954 1.00 96.94 123 PHE A N 1
ATOM 958 C CA . PHE A 1 123 ? 4.728 -4.053 2.638 1.00 96.94 123 PHE A CA 1
ATOM 959 C C . PHE A 1 123 ? 5.874 -4.590 1.785 1.00 96.94 123 PHE A C 1
ATOM 961 O O . PHE A 1 123 ? 7.050 -4.352 2.057 1.00 96.94 123 PHE A O 1
ATOM 968 N N . SER A 1 124 ? 5.528 -5.382 0.774 1.00 94.94 124 SER A N 1
ATOM 969 C CA . SER A 1 124 ? 6.502 -6.056 -0.077 1.00 94.94 124 SER A CA 1
ATOM 970 C C . SER A 1 124 ? 5.974 -6.252 -1.492 1.00 94.94 124 SER A C 1
ATOM 972 O O . SER A 1 124 ? 4.763 -6.350 -1.708 1.00 94.94 124 SER A O 1
ATOM 974 N N . VAL A 1 125 ? 6.914 -6.334 -2.432 1.00 95.00 125 VAL A N 1
ATOM 975 C CA . VAL A 1 125 ? 6.689 -6.644 -3.840 1.00 95.00 125 VAL A CA 1
ATOM 976 C C . VAL A 1 125 ? 7.435 -7.929 -4.204 1.00 95.00 125 VAL A C 1
ATOM 978 O O . VAL A 1 125 ? 8.590 -8.119 -3.829 1.00 95.00 125 VAL A O 1
ATOM 981 N N . SER A 1 126 ? 6.771 -8.812 -4.946 1.00 92.00 126 SER A N 1
ATOM 982 C CA . SER A 1 126 ? 7.368 -9.994 -5.574 1.00 92.00 126 SER A CA 1
ATOM 983 C C . SER A 1 126 ? 7.536 -9.750 -7.073 1.00 92.00 126 SER A C 1
ATOM 985 O O . SER A 1 126 ? 6.714 -9.069 -7.686 1.00 92.00 126 SER A O 1
ATOM 987 N N . GLY A 1 127 ? 8.596 -10.299 -7.669 1.00 90.62 127 GLY A N 1
ATOM 988 C CA . GLY A 1 127 ? 8.859 -10.208 -9.112 1.00 90.62 127 GLY A CA 1
ATOM 989 C C . GLY A 1 127 ? 9.383 -8.851 -9.606 1.00 90.62 127 GLY A C 1
ATOM 990 O O . GLY A 1 127 ? 9.543 -8.676 -10.813 1.00 90.62 127 GLY A O 1
ATOM 991 N N . MET A 1 128 ? 9.656 -7.898 -8.706 1.00 93.25 128 MET A N 1
ATOM 992 C CA . MET A 1 128 ? 10.271 -6.597 -9.008 1.00 93.25 128 MET A CA 1
ATOM 993 C C . MET A 1 128 ? 11.212 -6.149 -7.887 1.00 93.25 128 MET A C 1
ATOM 995 O O . MET A 1 128 ? 11.068 -6.571 -6.741 1.00 93.25 128 MET A O 1
ATOM 999 N N . GLY A 1 129 ? 12.169 -5.282 -8.218 1.00 94.75 129 GLY A N 1
ATOM 1000 C CA . GLY A 1 129 ? 13.031 -4.615 -7.243 1.00 94.75 129 GLY A CA 1
ATOM 1001 C C . GLY A 1 129 ? 12.428 -3.309 -6.724 1.00 94.75 129 GLY A C 1
ATOM 1002 O O . GLY A 1 129 ? 11.635 -2.660 -7.404 1.00 94.75 129 GLY A O 1
ATOM 1003 N N . VAL A 1 130 ? 12.841 -2.892 -5.529 1.00 96.81 130 VAL A N 1
ATOM 1004 C CA . VAL A 1 130 ? 12.495 -1.582 -4.960 1.00 96.81 130 VAL A CA 1
ATOM 1005 C C . VAL A 1 130 ? 13.686 -0.650 -5.145 1.00 96.81 130 VAL A C 1
ATOM 1007 O O . VAL A 1 130 ? 14.799 -0.994 -4.753 1.00 96.81 130 VAL A O 1
ATOM 1010 N N . ALA A 1 131 ? 13.463 0.519 -5.737 1.00 94.88 131 ALA A N 1
ATOM 1011 C CA . ALA A 1 131 ? 14.485 1.531 -5.962 1.00 94.88 131 ALA A CA 1
ATOM 1012 C C . ALA A 1 131 ? 13.947 2.927 -5.613 1.00 94.88 131 ALA A C 1
ATOM 1014 O O . ALA A 1 131 ? 12.768 3.208 -5.848 1.00 94.88 131 ALA A O 1
ATOM 1015 N N . PRO A 1 132 ? 14.788 3.822 -5.065 1.00 93.44 132 PRO A N 1
ATOM 1016 C CA . PRO A 1 132 ? 14.400 5.210 -4.868 1.00 93.44 132 PRO A CA 1
ATOM 1017 C C . PRO A 1 132 ? 14.175 5.894 -6.220 1.00 93.44 132 PRO A C 1
ATOM 1019 O O . PRO A 1 132 ? 14.893 5.640 -7.185 1.00 93.44 132 PRO A O 1
ATOM 1022 N N . VAL A 1 133 ? 13.229 6.830 -6.270 1.00 91.62 133 VAL A N 1
ATOM 1023 C CA . VAL A 1 133 ? 12.914 7.644 -7.456 1.00 91.62 133 VAL A CA 1
ATOM 1024 C C . VAL A 1 133 ? 14.165 8.333 -8.006 1.00 91.62 133 VAL A C 1
ATOM 1026 O O . VAL A 1 133 ? 14.354 8.412 -9.217 1.00 91.62 133 VAL A O 1
ATOM 1029 N N . GLN A 1 134 ? 15.058 8.787 -7.121 1.00 92.75 134 GLN A N 1
ATOM 1030 C CA . GLN A 1 134 ? 16.294 9.481 -7.491 1.00 92.75 134 GLN A CA 1
ATOM 1031 C C . GLN A 1 134 ? 17.298 8.591 -8.237 1.00 92.75 134 GLN A C 1
ATOM 1033 O O . GLN A 1 134 ? 18.201 9.122 -8.876 1.00 92.75 134 GLN A O 1
ATOM 1038 N N . ALA A 1 135 ? 17.152 7.262 -8.184 1.00 90.94 135 ALA A N 1
ATOM 1039 C CA . ALA A 1 135 ? 17.983 6.352 -8.967 1.00 90.94 135 ALA A CA 1
ATOM 1040 C C . ALA A 1 135 ? 17.615 6.342 -10.465 1.00 90.94 135 ALA A C 1
ATOM 1042 O O . ALA A 1 135 ? 18.346 5.766 -11.268 1.00 90.94 135 ALA A O 1
ATOM 1043 N N . GLY A 1 136 ? 16.522 7.009 -10.855 1.00 92.50 136 GLY A N 1
ATOM 1044 C CA . GLY A 1 136 ? 16.103 7.137 -12.245 1.00 92.50 136 GLY A CA 1
ATOM 1045 C C . GLY A 1 136 ? 15.527 5.841 -12.812 1.00 92.50 136 GLY A C 1
ATOM 1046 O O . GLY A 1 136 ? 14.910 5.047 -12.102 1.00 92.50 136 GLY A O 1
ATOM 1047 N N . ASN A 1 137 ? 15.686 5.646 -14.122 1.00 94.19 137 ASN A N 1
ATOM 1048 C CA . ASN A 1 137 ? 15.136 4.480 -14.799 1.00 94.19 137 ASN A CA 1
ATOM 1049 C C . ASN A 1 137 ? 16.022 3.244 -14.597 1.00 94.19 137 ASN A C 1
ATOM 1051 O O . ASN A 1 137 ? 17.049 3.109 -15.259 1.00 94.19 137 ASN A O 1
ATOM 1055 N N . ILE A 1 138 ? 15.604 2.343 -13.707 1.00 93.38 138 ILE A N 1
ATOM 1056 C CA . ILE A 1 138 ? 16.229 1.032 -13.519 1.00 93.38 138 ILE A CA 1
ATOM 1057 C C . ILE A 1 138 ? 15.206 -0.053 -13.862 1.00 93.38 138 ILE A C 1
ATOM 1059 O O . ILE A 1 138 ? 14.145 -0.151 -13.234 1.00 93.38 138 ILE A O 1
ATOM 1063 N N . ASP A 1 139 ? 15.547 -0.885 -14.842 1.00 89.69 139 ASP A N 1
ATOM 1064 C CA . ASP A 1 139 ? 14.676 -1.944 -15.344 1.00 89.69 139 ASP A CA 1
ATOM 1065 C C . ASP A 1 139 ? 14.237 -2.911 -14.239 1.00 89.69 139 ASP A C 1
ATOM 1067 O O . ASP A 1 139 ? 15.021 -3.345 -13.395 1.00 89.69 139 ASP A O 1
ATOM 1071 N N . GLY A 1 140 ? 12.949 -3.258 -14.249 1.00 90.19 140 GLY A N 1
ATOM 1072 C CA . GLY A 1 140 ? 12.374 -4.187 -13.277 1.00 90.19 140 GLY A CA 1
ATOM 1073 C C . GLY A 1 140 ? 12.238 -3.623 -11.862 1.00 90.19 140 GLY A C 1
ATOM 1074 O O . GLY A 1 140 ? 11.938 -4.392 -10.948 1.00 90.19 140 GLY A O 1
ATOM 1075 N N . THR A 1 141 ? 12.419 -2.313 -11.668 1.00 95.25 141 THR A N 1
ATOM 1076 C CA . THR A 1 141 ? 12.298 -1.672 -10.353 1.00 95.25 141 THR A CA 1
ATOM 1077 C C . THR A 1 141 ? 11.206 -0.611 -10.285 1.00 95.25 141 THR A C 1
ATOM 1079 O O . THR A 1 141 ? 10.709 -0.115 -11.300 1.00 95.25 141 THR A O 1
ATOM 1082 N N . GLY A 1 142 ? 10.822 -0.266 -9.064 1.00 95.56 142 GLY A N 1
ATOM 1083 C CA . GLY A 1 142 ? 9.875 0.799 -8.781 1.00 95.56 142 GLY A CA 1
ATOM 1084 C C . GLY A 1 142 ? 9.859 1.160 -7.304 1.00 95.56 142 GLY A C 1
ATOM 1085 O O . GLY A 1 142 ? 10.760 0.793 -6.551 1.00 95.56 142 GLY A O 1
ATOM 1086 N N . HIS A 1 143 ? 8.813 1.856 -6.886 1.00 96.69 143 HIS A N 1
ATOM 1087 C CA . HIS A 1 143 ? 8.608 2.229 -5.495 1.00 96.69 143 HIS A CA 1
ATOM 1088 C C . HIS A 1 143 ? 7.133 2.131 -5.096 1.00 96.69 143 HIS A C 1
ATOM 1090 O O . HIS A 1 143 ? 6.234 2.045 -5.940 1.00 96.69 143 HIS A O 1
ATOM 1096 N N . HIS A 1 144 ? 6.901 2.111 -3.786 1.00 96.75 144 HIS A N 1
ATOM 1097 C CA . HIS A 1 144 ? 5.586 1.880 -3.208 1.00 96.75 144 HIS A CA 1
ATOM 1098 C C . HIS A 1 144 ? 4.772 3.168 -3.078 1.00 96.75 144 HIS A C 1
ATOM 1100 O O . HIS A 1 144 ? 5.305 4.260 -2.860 1.00 96.75 144 HIS A O 1
ATOM 1106 N N . HIS A 1 145 ? 3.458 2.989 -3.116 1.00 94.81 145 HIS A N 1
ATOM 1107 C CA . HIS A 1 145 ? 2.447 3.957 -2.710 1.00 94.81 145 HIS A CA 1
ATOM 1108 C C . HIS A 1 145 ? 1.394 3.246 -1.861 1.00 94.81 145 HIS A C 1
ATOM 1110 O O . HIS A 1 145 ? 1.067 2.091 -2.144 1.00 94.81 145 HIS A O 1
ATOM 1116 N N . ILE A 1 146 ? 0.848 3.920 -0.849 1.00 94.81 146 ILE A N 1
ATOM 1117 C CA . ILE A 1 146 ? -0.371 3.492 -0.146 1.00 94.81 146 ILE A CA 1
ATOM 1118 C C . ILE A 1 146 ? -1.478 4.492 -0.466 1.00 94.81 146 ILE A C 1
ATOM 1120 O O . ILE A 1 146 ? -1.289 5.696 -0.319 1.00 94.81 146 ILE A O 1
ATOM 1124 N N . LEU A 1 147 ? -2.629 3.967 -0.864 1.00 93.94 147 LEU A N 1
ATOM 1125 C CA . LEU A 1 147 ? -3.876 4.691 -1.043 1.00 93.94 147 LEU A CA 1
ATOM 1126 C C . LEU A 1 147 ? -4.707 4.506 0.224 1.00 93.94 147 LEU A C 1
ATOM 1128 O O . LEU A 1 147 ? -4.919 3.367 0.653 1.00 93.94 147 LEU A O 1
ATOM 1132 N N . ILE A 1 148 ? -5.143 5.615 0.814 1.00 94.31 148 ILE A N 1
ATOM 1133 C CA . ILE A 1 148 ? -5.915 5.672 2.055 1.00 94.31 148 ILE A CA 1
ATOM 1134 C C . ILE A 1 148 ? -7.291 6.239 1.722 1.00 94.31 148 ILE A C 1
ATOM 1136 O O . ILE A 1 148 ? -7.413 7.385 1.296 1.00 94.31 148 ILE A O 1
ATOM 1140 N N . ASP A 1 149 ? -8.323 5.423 1.918 1.00 94.25 149 ASP A N 1
ATOM 1141 C CA . ASP A 1 149 ? -9.726 5.769 1.666 1.00 94.25 149 ASP A CA 1
ATOM 1142 C C . ASP A 1 149 ? -10.022 6.173 0.216 1.00 94.25 149 ASP A C 1
ATOM 1144 O O . ASP A 1 149 ? -10.960 6.917 -0.062 1.00 94.25 149 ASP A O 1
ATOM 1148 N N . LEU A 1 150 ? -9.245 5.623 -0.719 1.00 89.88 150 LEU A N 1
ATOM 1149 C CA . LEU A 1 150 ? -9.398 5.841 -2.151 1.00 89.88 150 LEU A CA 1
ATOM 1150 C C . LEU A 1 150 ? -9.553 4.534 -2.923 1.00 89.88 150 LEU A C 1
ATOM 1152 O O . LEU A 1 150 ? -8.997 3.487 -2.572 1.00 89.88 150 LEU A O 1
ATOM 1156 N N . ASP A 1 151 ? -10.275 4.629 -4.033 1.00 86.94 151 ASP A N 1
ATOM 1157 C CA . ASP A 1 151 ? -10.286 3.596 -5.060 1.00 86.94 151 ASP A CA 1
ATOM 1158 C C . ASP A 1 151 ? -9.047 3.706 -5.962 1.00 86.94 151 ASP A C 1
ATOM 1160 O O . ASP A 1 151 ? -8.297 4.683 -5.930 1.00 86.94 151 ASP A O 1
ATOM 1164 N N . LEU A 1 152 ? -8.808 2.675 -6.777 1.00 84.75 152 LEU A N 1
ATOM 1165 C CA . LEU A 1 152 ? -7.710 2.706 -7.740 1.00 84.75 152 LEU A CA 1
ATOM 1166 C C . LEU A 1 152 ? -7.932 3.814 -8.788 1.00 84.75 152 LEU A C 1
ATOM 1168 O O . LEU A 1 152 ? -9.047 3.938 -9.305 1.00 84.75 152 LEU A O 1
ATOM 1172 N N . PRO A 1 153 ? -6.881 4.563 -9.174 1.00 80.06 153 PRO A N 1
ATOM 1173 C CA . PRO A 1 153 ? -6.963 5.520 -10.266 1.00 80.06 153 PRO A CA 1
ATOM 1174 C C . PRO A 1 153 ? -7.425 4.827 -11.550 1.00 80.06 153 PRO A C 1
ATOM 1176 O O . PRO A 1 153 ? -6.853 3.815 -11.962 1.00 80.06 153 PRO A O 1
ATOM 1179 N N . GLN A 1 154 ? -8.451 5.381 -12.200 1.00 76.62 154 GLN A N 1
ATOM 1180 C CA . GLN A 1 154 ? -8.952 4.847 -13.471 1.00 76.62 154 GLN A CA 1
ATOM 1181 C C . GLN A 1 154 ? -7.954 5.062 -14.619 1.00 76.62 154 GLN A C 1
ATOM 1183 O O . GLN A 1 154 ? -7.892 4.258 -15.549 1.00 76.62 154 GLN A O 1
ATOM 1188 N N . ASP A 1 155 ? -7.167 6.140 -14.553 1.00 76.00 155 ASP A N 1
ATOM 1189 C CA . ASP A 1 155 ? -6.168 6.473 -15.564 1.00 76.00 155 ASP A CA 1
ATOM 1190 C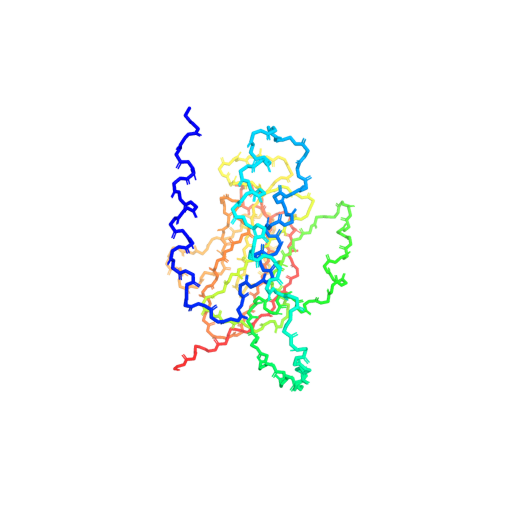 C . ASP A 1 155 ? -4.788 5.942 -15.166 1.00 76.00 155 ASP A C 1
ATOM 1192 O O . ASP A 1 155 ? -4.073 6.517 -14.348 1.00 76.00 155 ASP A O 1
ATOM 1196 N N . ILE A 1 156 ? -4.421 4.821 -15.778 1.00 71.19 156 ILE A N 1
ATOM 1197 C CA . ILE A 1 156 ? -3.204 4.060 -15.476 1.00 71.19 156 ILE A CA 1
ATOM 1198 C C . ILE A 1 156 ? -1.964 4.564 -16.220 1.00 71.19 156 ILE A C 1
ATOM 1200 O O . ILE A 1 156 ? -0.866 4.062 -15.992 1.00 71.19 156 ILE A O 1
ATOM 1204 N N . LYS A 1 157 ? -2.131 5.507 -17.155 1.00 78.06 157 LYS A N 1
ATOM 1205 C CA . LYS A 1 157 ? -1.025 6.052 -17.959 1.00 78.06 157 LYS A CA 1
ATOM 1206 C C . LYS A 1 157 ? -0.463 7.339 -17.373 1.00 78.06 157 LYS A C 1
ATOM 1208 O O . LYS A 1 157 ? 0.574 7.814 -17.834 1.00 78.06 157 LYS A O 1
ATOM 1213 N N . LYS A 1 158 ? -1.152 7.914 -16.391 1.00 82.62 158 LYS A N 1
ATOM 1214 C CA . LYS A 1 158 ? -0.736 9.140 -15.724 1.00 82.62 158 LYS A CA 1
ATOM 1215 C C . LYS A 1 158 ? 0.027 8.839 -14.436 1.00 82.62 158 LYS A C 1
ATOM 1217 O O . LYS A 1 158 ? -0.196 7.793 -13.823 1.00 82.62 158 LYS A O 1
ATOM 1222 N N . PRO A 1 159 ? 0.916 9.757 -14.024 1.00 84.81 159 PRO A N 1
ATOM 1223 C CA . PRO A 1 159 ? 1.498 9.731 -12.693 1.00 84.81 159 PRO A CA 1
ATOM 1224 C C . PRO A 1 159 ? 0.416 9.645 -11.615 1.00 84.81 159 PRO A C 1
ATOM 1226 O O . PRO A 1 159 ? -0.630 10.291 -11.733 1.00 84.81 159 PRO A O 1
ATOM 1229 N N . ILE A 1 160 ? 0.684 8.870 -10.565 1.00 83.38 160 ILE A N 1
ATOM 1230 C CA . ILE A 1 160 ? -0.157 8.848 -9.365 1.00 83.38 160 ILE A CA 1
ATOM 1231 C C . ILE A 1 160 ? -0.226 10.279 -8.802 1.00 83.38 160 ILE A C 1
ATOM 1233 O O . ILE A 1 160 ? 0.824 10.916 -8.661 1.00 83.38 160 ILE A O 1
ATOM 1237 N N . PRO A 1 161 ? -1.429 10.803 -8.500 1.00 81.62 161 PRO A N 1
ATOM 1238 C CA . PRO A 1 161 ? -1.568 12.110 -7.876 1.00 81.62 161 PRO A CA 1
ATOM 1239 C C . PRO A 1 161 ? -0.860 12.157 -6.522 1.00 81.62 161 PRO A C 1
ATOM 1241 O O . PRO A 1 161 ? -0.839 11.176 -5.782 1.00 81.62 161 PRO A O 1
ATOM 1244 N N . PHE A 1 162 ? -0.317 13.319 -6.185 1.00 80.00 162 PHE A N 1
ATOM 1245 C CA . PHE A 1 162 ? 0.093 13.615 -4.819 1.00 80.00 162 PHE A CA 1
ATOM 1246 C C . PHE A 1 162 ? -0.991 14.443 -4.157 1.00 80.00 162 PHE A C 1
ATOM 1248 O O . PHE A 1 162 ? -1.577 15.309 -4.813 1.00 80.00 162 PHE A O 1
ATOM 1255 N N . ASP A 1 163 ? -1.209 14.215 -2.865 1.00 76.06 163 ASP A N 1
ATOM 1256 C CA . ASP A 1 163 ? -2.005 15.144 -2.072 1.00 76.06 163 ASP A CA 1
ATOM 1257 C C . ASP A 1 163 ? -1.362 16.531 -2.134 1.00 76.06 163 ASP A C 1
ATOM 1259 O O . ASP A 1 163 ? -0.130 16.679 -2.160 1.00 76.06 163 ASP A O 1
ATOM 1263 N N . SER A 1 164 ? -2.202 17.560 -2.176 1.00 63.94 164 SER A N 1
ATOM 1264 C CA . SER A 1 164 ? -1.720 18.936 -2.132 1.00 63.94 164 SER A CA 1
ATOM 1265 C C . SER A 1 164 ? -1.022 19.216 -0.790 1.00 63.94 164 SER A C 1
ATOM 1267 O O . SER A 1 164 ? -1.322 18.596 0.232 1.00 63.94 164 SER A O 1
ATOM 1269 N N . ALA A 1 165 ? -0.061 20.147 -0.765 1.00 54.75 165 ALA A N 1
ATOM 1270 C CA . ALA A 1 165 ? 0.693 20.468 0.457 1.00 54.75 165 ALA A CA 1
ATOM 1271 C C . ALA A 1 165 ? -0.222 20.897 1.626 1.00 54.75 165 ALA A C 1
ATOM 1273 O O . ALA A 1 165 ? 0.119 20.693 2.793 1.00 54.75 165 ALA A O 1
ATOM 1274 N N . ASP A 1 166 ? -1.401 21.425 1.298 1.00 50.22 166 ASP A N 1
ATOM 1275 C CA . ASP A 1 166 ? -2.401 21.962 2.223 1.00 50.22 166 ASP A CA 1
ATOM 1276 C C . ASP A 1 166 ? -3.323 20.860 2.787 1.00 50.22 166 ASP A C 1
ATOM 1278 O O . ASP A 1 166 ? -4.026 21.051 3.779 1.00 50.22 166 ASP A O 1
ATOM 1282 N N . GLU A 1 167 ? -3.284 19.671 2.184 1.00 46.50 167 GLU A N 1
ATOM 1283 C CA . GLU A 1 167 ? -4.134 18.514 2.469 1.00 46.50 167 GLU A CA 1
ATOM 1284 C C . GLU A 1 167 ? -3.426 17.487 3.362 1.00 46.50 167 GLU A C 1
ATOM 1286 O O . GLU A 1 167 ? -3.938 16.406 3.616 1.00 46.50 167 GLU A O 1
ATOM 1291 N N . TYR A 1 168 ? -2.265 17.839 3.929 1.00 41.12 168 TYR A N 1
ATOM 1292 C CA . TYR A 1 168 ? -1.433 16.968 4.774 1.00 41.12 168 TYR A CA 1
ATOM 1293 C C . TYR A 1 168 ? -2.173 16.362 5.993 1.00 41.12 168 TYR A C 1
ATOM 1295 O O . TYR A 1 168 ? -1.689 15.402 6.593 1.00 41.12 168 TYR A O 1
ATOM 1303 N N . GLN A 1 169 ? -3.337 16.909 6.366 1.00 45.97 169 GLN A N 1
ATOM 1304 C CA . GLN A 1 169 ? -4.247 16.371 7.391 1.00 45.97 169 GLN A CA 1
ATOM 1305 C C . GLN A 1 169 ? -5.071 15.156 6.904 1.00 45.97 169 GLN A C 1
ATOM 1307 O O . GLN A 1 169 ? -5.529 14.368 7.725 1.00 45.97 169 GLN A O 1
ATOM 1312 N N . HIS A 1 170 ? -5.210 14.978 5.590 1.00 58.41 170 HIS A N 1
ATOM 1313 C CA . HIS A 1 170 ? -5.947 13.912 4.911 1.00 58.41 170 HIS A CA 1
ATOM 1314 C C . HIS A 1 170 ? -5.061 13.297 3.823 1.00 58.41 170 HIS A C 1
ATOM 1316 O O . HIS A 1 170 ? -5.403 13.323 2.649 1.00 58.41 170 HIS A O 1
ATOM 1322 N N . GLN A 1 171 ? -3.876 12.796 4.193 1.00 68.31 171 GLN A N 1
ATOM 1323 C CA . GLN A 1 171 ? -3.007 12.164 3.201 1.00 68.31 171 GLN A CA 1
ATOM 1324 C C . GLN A 1 171 ? -3.666 10.904 2.640 1.00 68.31 171 GLN A C 1
ATOM 1326 O O . GLN A 1 171 ? -3.633 9.852 3.280 1.00 68.31 171 GLN A O 1
ATOM 1331 N N . HIS A 1 172 ? -4.251 11.020 1.457 1.00 84.25 172 HIS A N 1
ATOM 1332 C CA . HIS A 1 172 ? -4.888 9.938 0.739 1.00 84.25 172 HIS A CA 1
ATOM 1333 C C . HIS A 1 172 ? -3.885 9.162 -0.123 1.00 84.25 172 HIS A C 1
ATOM 1335 O O . HIS A 1 172 ? -4.060 7.960 -0.327 1.00 84.25 172 HIS A O 1
ATOM 1341 N N . TYR A 1 173 ? -2.798 9.803 -0.560 1.00 87.81 173 TYR A N 1
ATOM 1342 C CA . TYR A 1 173 ? -1.702 9.183 -1.300 1.00 87.81 173 TYR A CA 1
ATOM 1343 C C . TYR A 1 173 ? -0.393 9.270 -0.515 1.00 87.81 173 TYR A C 1
ATOM 1345 O O . TYR A 1 173 ? 0.330 10.269 -0.526 1.00 87.81 173 TYR A O 1
ATOM 1353 N N . LYS A 1 174 ? -0.016 8.168 0.135 1.00 91.25 174 LYS A N 1
ATOM 1354 C CA . LYS A 1 174 ? 1.274 8.067 0.816 1.00 91.25 174 LYS A CA 1
ATOM 1355 C C . LYS A 1 174 ? 2.348 7.553 -0.139 1.00 91.25 174 LYS A C 1
ATOM 1357 O O . LYS A 1 174 ? 2.324 6.394 -0.545 1.00 91.25 174 LYS A O 1
ATOM 1362 N N . HIS A 1 175 ? 3.317 8.410 -0.444 1.00 92.56 175 HIS A N 1
ATOM 1363 C CA . HIS A 1 175 ? 4.429 8.127 -1.352 1.00 92.56 175 HIS A CA 1
ATOM 1364 C C . HIS A 1 175 ? 5.688 7.647 -0.618 1.00 92.56 175 HIS A C 1
ATOM 1366 O O . HIS A 1 175 ? 6.134 8.279 0.342 1.00 92.56 175 HIS A O 1
ATOM 1372 N N . PHE A 1 176 ? 6.303 6.579 -1.134 1.00 94.38 176 PHE A N 1
ATOM 1373 C CA . PHE A 1 176 ? 7.539 5.980 -0.614 1.00 94.38 176 PHE A CA 1
ATOM 1374 C C . PHE A 1 176 ? 8.679 6.069 -1.634 1.00 94.38 176 PHE A C 1
ATOM 1376 O O . PHE A 1 176 ? 9.269 5.075 -2.063 1.00 94.38 176 PHE A O 1
ATOM 1383 N N . GLY A 1 177 ? 8.957 7.295 -2.077 1.00 92.44 177 GLY A N 1
ATOM 1384 C CA . GLY A 1 177 ? 9.895 7.573 -3.163 1.00 92.44 177 GLY A CA 1
ATOM 1385 C C . GLY A 1 177 ? 11.366 7.345 -2.838 1.00 92.44 177 GLY A C 1
ATOM 1386 O O . GLY A 1 177 ? 12.185 7.431 -3.747 1.00 92.44 177 GLY A O 1
ATOM 1387 N N . LYS A 1 178 ? 11.736 7.065 -1.583 1.00 93.12 178 LYS A N 1
ATOM 1388 C CA . LYS A 1 178 ? 13.119 6.725 -1.209 1.00 93.12 178 LYS A CA 1
ATOM 1389 C C . LYS A 1 178 ? 13.341 5.211 -1.173 1.00 93.12 178 LYS A C 1
ATOM 1391 O O . LYS A 1 178 ? 14.407 4.765 -0.756 1.00 93.12 178 LYS A O 1
ATOM 1396 N N . GLY A 1 179 ? 12.357 4.431 -1.625 1.00 92.88 179 GLY A N 1
ATOM 1397 C CA . GLY A 1 179 ? 12.403 2.974 -1.592 1.00 92.88 179 GLY A CA 1
ATOM 1398 C C . GLY A 1 179 ? 12.043 2.404 -0.222 1.00 92.88 179 GLY A C 1
ATOM 1399 O O . GLY A 1 179 ? 12.502 1.318 0.129 1.00 92.88 179 GLY A O 1
ATOM 1400 N N . GLU A 1 180 ? 11.248 3.124 0.572 1.00 97.38 180 GLU A N 1
ATOM 1401 C CA . GLU A 1 180 ? 10.752 2.606 1.840 1.00 97.38 180 GLU A CA 1
ATOM 1402 C C . GLU A 1 180 ? 9.889 1.348 1.616 1.00 97.38 180 GLU A C 1
ATOM 1404 O O . GLU A 1 180 ? 9.211 1.198 0.595 1.00 97.38 180 GLU A O 1
ATOM 1409 N N . THR A 1 181 ? 9.933 0.426 2.580 1.00 97.06 181 THR A N 1
ATOM 1410 C CA . THR A 1 181 ? 9.166 -0.841 2.599 1.00 97.06 181 THR A CA 1
ATOM 1411 C C . THR A 1 181 ? 8.271 -0.960 3.836 1.00 97.06 181 THR A C 1
ATOM 1413 O O . THR A 1 181 ? 7.569 -1.950 4.042 1.00 97.06 181 THR A O 1
ATOM 1416 N N . GLU A 1 182 ? 8.280 0.076 4.671 1.00 97.38 182 GLU A N 1
ATOM 1417 C CA . GLU A 1 182 ? 7.444 0.195 5.850 1.00 97.38 182 GLU A CA 1
ATOM 1418 C C . GLU A 1 182 ? 7.182 1.661 6.186 1.00 97.38 182 GLU A C 1
ATOM 1420 O O . GLU A 1 182 ? 7.909 2.566 5.772 1.00 97.38 182 GLU A O 1
ATOM 1425 N N . THR A 1 183 ? 6.137 1.895 6.967 1.00 95.94 183 THR A N 1
ATOM 1426 C CA . THR A 1 183 ? 5.803 3.207 7.505 1.00 95.94 183 THR A CA 1
ATOM 1427 C C . THR A 1 183 ? 5.047 3.080 8.821 1.00 95.94 183 THR A C 1
ATOM 1429 O O . THR A 1 183 ? 4.629 1.992 9.215 1.00 95.94 183 THR A O 1
ATOM 1432 N N . VAL A 1 184 ? 4.845 4.206 9.496 1.00 95.50 184 VAL A N 1
ATOM 1433 C CA . VAL A 1 184 ? 3.916 4.320 10.620 1.00 95.50 184 VAL A CA 1
ATOM 1434 C C . VAL A 1 184 ? 2.751 5.183 10.162 1.00 95.50 184 VAL A C 1
ATOM 1436 O O . VAL A 1 184 ? 2.945 6.342 9.794 1.00 95.50 184 VAL A O 1
ATOM 1439 N N . LEU A 1 185 ? 1.547 4.614 10.175 1.00 93.44 185 LEU A N 1
ATOM 1440 C CA . LEU A 1 185 ? 0.321 5.345 9.879 1.00 93.44 185 LEU A CA 1
ATOM 1441 C C . LEU A 1 185 ? -0.301 5.859 11.177 1.00 93.44 185 LEU A C 1
ATOM 1443 O O . LEU A 1 185 ? -0.381 5.139 12.175 1.00 93.44 185 LEU A O 1
ATOM 1447 N N . ASN A 1 186 ? -0.742 7.115 11.139 1.00 92.69 186 ASN A N 1
ATOM 1448 C CA . ASN A 1 186 ? -1.459 7.771 12.223 1.00 92.69 186 ASN A CA 1
ATOM 1449 C C . ASN A 1 186 ? -2.849 8.185 11.727 1.00 92.69 186 ASN A C 1
ATOM 1451 O O . ASN A 1 186 ? -3.069 9.345 11.389 1.00 92.69 186 ASN A O 1
ATOM 1455 N N . LEU A 1 187 ? -3.746 7.209 11.601 1.00 92.62 187 LEU A N 1
ATOM 1456 C CA . LEU A 1 187 ? -5.109 7.421 11.112 1.00 92.62 187 LEU A CA 1
ATOM 1457 C C . LEU A 1 187 ? -6.060 7.740 12.279 1.00 92.62 187 LEU A C 1
ATOM 1459 O O . LEU A 1 187 ? -5.837 7.243 13.392 1.00 92.62 187 LEU A O 1
ATOM 1463 N N . PRO A 1 188 ? -7.105 8.558 12.063 1.00 93.19 188 PRO A N 1
ATOM 1464 C CA . PRO A 1 188 ? -8.130 8.793 13.075 1.00 93.19 188 PRO A CA 1
ATOM 1465 C C . PRO A 1 188 ? -8.914 7.503 13.394 1.00 93.19 188 PRO A C 1
ATOM 1467 O O . PRO A 1 188 ? -8.886 6.555 12.615 1.00 93.19 188 PRO A O 1
ATOM 1470 N N . PRO A 1 189 ? -9.620 7.424 14.537 1.00 95.44 189 PRO A N 1
ATOM 1471 C CA . PRO A 1 189 ? -10.525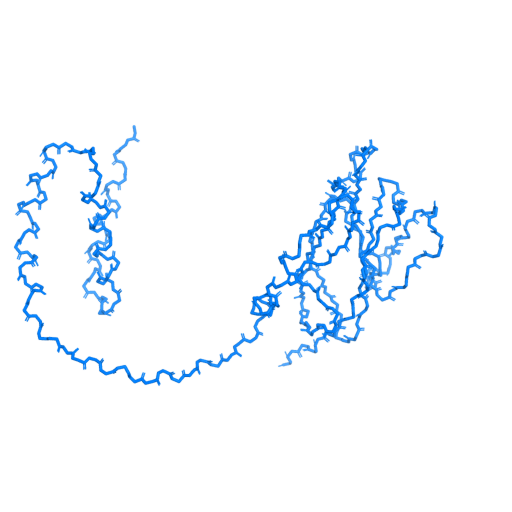 6.310 14.809 1.00 95.44 189 PRO A CA 1
ATOM 1472 C C . PRO A 1 189 ? -11.642 6.213 13.765 1.00 95.44 189 PRO A C 1
ATOM 1474 O O . PRO A 1 189 ? -12.280 7.216 13.449 1.00 95.44 189 PRO A O 1
ATOM 1477 N N . GLY A 1 190 ? -11.923 5.007 13.274 1.00 96.12 190 GLY A N 1
ATOM 1478 C CA . GLY A 1 190 ? -12.903 4.792 12.212 1.00 96.12 190 GLY A CA 1
ATOM 1479 C C . GLY A 1 190 ? -12.558 3.623 11.295 1.00 96.12 190 GLY A C 1
ATOM 1480 O O . GLY A 1 190 ? -11.591 2.895 11.517 1.00 96.12 190 GLY A O 1
ATOM 1481 N N . LYS A 1 191 ? -13.385 3.424 10.266 1.00 97.19 191 LYS A N 1
ATOM 1482 C CA . LYS A 1 191 ? -13.107 2.456 9.201 1.00 97.19 191 LYS A CA 1
ATOM 1483 C C . LYS A 1 191 ? -12.241 3.114 8.140 1.00 97.19 191 LYS A C 1
ATOM 1485 O O . LYS A 1 191 ? -12.586 4.203 7.695 1.00 97.19 191 LYS A O 1
ATOM 1490 N N . HIS A 1 192 ? -11.195 2.415 7.717 1.00 96.44 192 HIS A N 1
ATOM 1491 C CA . HIS A 1 192 ? -10.312 2.863 6.652 1.00 96.44 192 HIS A CA 1
ATOM 1492 C C . HIS A 1 192 ? -10.080 1.771 5.618 1.00 96.44 192 HIS A C 1
ATOM 1494 O O . HIS A 1 192 ? -10.000 0.586 5.948 1.00 96.44 192 HIS A O 1
ATOM 1500 N N . LYS A 1 193 ? -9.927 2.190 4.369 1.00 96.50 193 LYS A N 1
ATOM 1501 C CA . LYS A 1 193 ? -9.568 1.357 3.230 1.00 96.50 193 LYS A CA 1
ATOM 1502 C C . LYS A 1 193 ? -8.112 1.612 2.869 1.00 96.50 193 LYS A C 1
ATOM 1504 O O . LYS A 1 193 ? -7.738 2.743 2.581 1.00 96.50 193 LYS A O 1
ATOM 1509 N N . LEU A 1 194 ? -7.302 0.559 2.835 1.00 96.69 194 LEU A N 1
ATOM 1510 C CA . LEU A 1 194 ? -5.903 0.628 2.430 1.00 96.69 194 LEU A CA 1
ATOM 1511 C C . LEU A 1 194 ? -5.654 -0.226 1.188 1.00 96.69 194 LEU A C 1
ATOM 1513 O O . LEU A 1 194 ? -6.082 -1.380 1.105 1.00 96.69 194 LEU A O 1
ATOM 1517 N N . ARG A 1 195 ? -4.901 0.319 0.233 1.00 95.50 195 ARG A N 1
ATOM 1518 C CA . ARG A 1 195 ? -4.415 -0.431 -0.932 1.00 95.50 195 ARG A CA 1
ATOM 1519 C C . ARG A 1 195 ? -3.010 0.018 -1.309 1.00 95.50 195 ARG A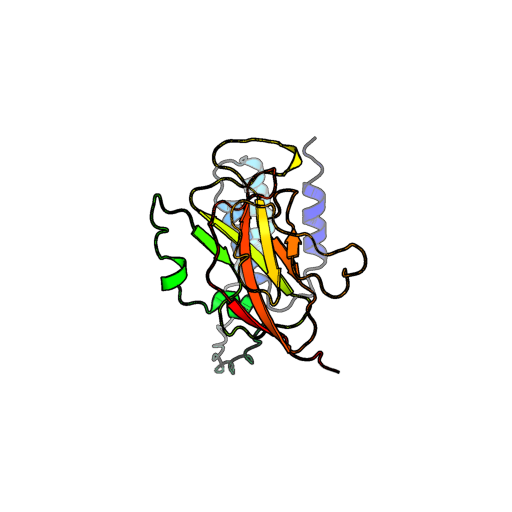 C 1
ATOM 1521 O O . ARG A 1 195 ? -2.710 1.204 -1.282 1.00 95.50 195 ARG A O 1
ATOM 1528 N N . LEU A 1 196 ? -2.147 -0.924 -1.675 1.00 95.75 196 LEU A N 1
ATOM 1529 C CA . LEU A 1 196 ? -0.822 -0.620 -2.208 1.00 95.75 196 LEU A CA 1
ATOM 1530 C C . LEU A 1 196 ? -0.878 -0.460 -3.727 1.00 95.75 196 LEU A C 1
ATOM 1532 O O . LEU A 1 196 ? -1.603 -1.191 -4.406 1.00 95.75 196 LEU A O 1
ATOM 1536 N N . MET A 1 197 ? -0.033 0.420 -4.255 1.00 93.88 197 MET A N 1
ATOM 1537 C CA . MET A 1 197 ? 0.293 0.515 -5.678 1.00 93.88 197 MET A CA 1
ATOM 1538 C C . MET A 1 197 ? 1.807 0.558 -5.878 1.00 93.88 197 MET A C 1
ATOM 1540 O O . MET A 1 197 ? 2.539 1.109 -5.055 1.00 93.88 197 MET A O 1
ATOM 1544 N N . PHE A 1 198 ? 2.274 -0.022 -6.984 1.00 94.88 198 PHE A N 1
ATOM 1545 C CA . PHE A 1 198 ? 3.677 0.018 -7.386 1.00 94.88 198 PHE A CA 1
ATOM 1546 C C . PHE A 1 198 ? 3.850 0.828 -8.672 1.00 94.88 198 PHE A C 1
ATOM 1548 O O . PHE A 1 198 ? 3.120 0.618 -9.648 1.00 94.88 198 PHE A O 1
ATOM 1555 N N . ALA A 1 199 ? 4.818 1.742 -8.680 1.00 93.62 199 ALA A N 1
ATOM 1556 C CA . ALA A 1 199 ? 5.041 2.669 -9.786 1.00 93.62 199 ALA A CA 1
ATOM 1557 C C . ALA A 1 199 ? 6.521 2.791 -10.160 1.00 93.62 199 ALA A C 1
ATOM 1559 O O . ALA A 1 199 ? 7.413 2.523 -9.351 1.00 93.62 199 ALA A O 1
ATOM 1560 N N . ASN A 1 200 ? 6.781 3.197 -11.402 1.00 93.56 200 ASN A N 1
ATOM 1561 C CA . ASN A 1 200 ? 8.130 3.478 -11.890 1.00 93.56 200 ASN A CA 1
ATOM 1562 C C . ASN A 1 200 ? 8.674 4.807 -11.323 1.00 93.56 200 ASN A C 1
ATOM 1564 O O . ASN A 1 200 ? 7.991 5.511 -10.584 1.00 93.56 200 ASN A O 1
ATOM 1568 N N . HIS A 1 201 ? 9.899 5.188 -11.692 1.00 91.81 201 HIS A N 1
ATOM 1569 C CA . HIS A 1 201 ? 10.536 6.437 -11.246 1.00 91.81 201 HIS A CA 1
ATOM 1570 C C . HIS A 1 201 ? 9.807 7.734 -11.669 1.00 91.81 201 HIS A C 1
ATOM 1572 O O . HIS A 1 201 ? 10.089 8.788 -11.114 1.00 91.81 201 HIS A O 1
ATOM 1578 N N . GLN A 1 202 ? 8.870 7.671 -12.620 1.00 92.31 202 GLN A N 1
ATOM 1579 C CA . GLN A 1 202 ? 8.016 8.791 -13.048 1.00 92.31 202 GLN A CA 1
ATOM 1580 C C . GLN A 1 202 ? 6.623 8.740 -12.399 1.00 92.31 202 GLN A C 1
ATOM 1582 O O . GLN A 1 202 ? 5.696 9.395 -12.874 1.00 92.31 202 GLN A O 1
ATOM 1587 N N . HIS A 1 203 ? 6.454 7.910 -11.363 1.00 92.56 203 HIS A N 1
ATOM 1588 C CA . HIS A 1 203 ? 5.188 7.681 -10.659 1.00 92.56 203 HIS A CA 1
ATOM 1589 C C . HIS A 1 203 ? 4.087 7.077 -11.534 1.00 92.56 203 HIS A C 1
ATOM 1591 O O . HIS A 1 203 ? 2.925 7.078 -11.138 1.00 92.56 203 HIS A O 1
ATOM 1597 N N . VAL A 1 204 ? 4.436 6.517 -12.696 1.00 89.81 204 VAL A N 1
ATOM 1598 C CA . VAL A 1 204 ? 3.487 5.821 -13.569 1.00 89.81 204 VAL A CA 1
ATOM 1599 C C . VAL A 1 204 ? 3.290 4.392 -13.044 1.00 89.81 204 VAL A C 1
ATOM 1601 O O . VAL A 1 204 ? 4.282 3.668 -12.878 1.00 89.81 204 VAL A O 1
ATOM 1604 N N . PRO A 1 205 ? 2.047 3.961 -12.757 1.00 90.56 205 PRO A N 1
ATOM 1605 C CA . PRO A 1 205 ? 1.774 2.634 -12.214 1.00 90.56 205 PRO A CA 1
ATOM 1606 C C . PRO A 1 205 ? 2.208 1.494 -13.143 1.00 90.56 205 PRO A C 1
ATOM 1608 O O . PRO A 1 205 ? 1.935 1.512 -14.340 1.00 90.56 205 PRO A O 1
ATOM 1611 N N . TYR A 1 206 ? 2.760 0.422 -12.569 1.00 88.06 206 TYR A N 1
ATOM 1612 C CA . TYR A 1 206 ? 2.976 -0.847 -13.283 1.00 88.06 206 TYR A CA 1
ATOM 1613 C C . TYR A 1 206 ? 1.709 -1.720 -13.373 1.00 88.06 206 TYR A C 1
ATOM 1615 O O . TYR A 1 206 ? 1.777 -2.854 -13.839 1.00 88.06 206 TYR A O 1
ATOM 1623 N N . TYR A 1 207 ? 0.567 -1.214 -12.891 1.00 83.00 207 TYR A N 1
ATOM 1624 C CA . TYR A 1 207 ? -0.678 -1.967 -12.681 1.00 83.00 207 TYR A CA 1
ATOM 1625 C C . TYR A 1 207 ? -0.526 -3.172 -11.735 1.00 83.00 207 TYR A C 1
ATOM 1627 O O . TYR A 1 207 ? -1.264 -4.151 -11.799 1.00 83.00 207 TYR A O 1
ATOM 1635 N N . ILE A 1 208 ? 0.442 -3.080 -10.825 1.00 89.06 208 ILE A N 1
ATOM 1636 C CA . ILE A 1 208 ? 0.644 -4.038 -9.743 1.00 89.06 208 ILE A CA 1
ATOM 1637 C C . ILE A 1 208 ? 0.114 -3.364 -8.484 1.00 89.06 208 ILE A C 1
ATOM 1639 O O . ILE A 1 208 ? 0.678 -2.377 -8.006 1.00 89.06 208 ILE A O 1
ATOM 1643 N N . ALA A 1 209 ? -1.002 -3.880 -7.986 1.00 91.94 209 ALA A N 1
ATOM 1644 C CA . ALA A 1 209 ? -1.671 -3.389 -6.795 1.00 91.94 209 ALA A CA 1
ATOM 1645 C C . ALA A 1 209 ? -1.950 -4.549 -5.842 1.00 91.94 209 ALA A C 1
ATOM 1647 O O . ALA A 1 209 ? -2.080 -5.701 -6.265 1.00 91.94 209 ALA A O 1
ATOM 1648 N N . SER A 1 210 ? -2.049 -4.249 -4.550 1.00 94.06 210 SER A N 1
ATOM 1649 C CA . SER A 1 210 ? -2.485 -5.253 -3.584 1.00 94.06 210 SER A CA 1
ATOM 1650 C C . SER A 1 210 ? -3.993 -5.473 -3.651 1.00 94.06 210 SER A C 1
ATOM 1652 O O . SER A 1 210 ? -4.758 -4.650 -4.170 1.00 94.06 210 SER A O 1
ATOM 1654 N N . LYS A 1 211 ? -4.446 -6.552 -3.005 1.00 93.19 211 LYS A N 1
ATOM 1655 C CA . LYS A 1 211 ? -5.826 -6.604 -2.513 1.00 93.19 211 LYS A CA 1
ATOM 1656 C C . LYS A 1 211 ? -6.093 -5.389 -1.621 1.00 93.19 211 LYS A C 1
ATOM 1658 O O . LYS A 1 211 ? -5.179 -4.852 -0.990 1.00 93.19 211 LYS A O 1
ATOM 1663 N N . GLU A 1 212 ? -7.343 -4.957 -1.607 1.00 95.19 212 GLU A N 1
ATOM 1664 C CA . GLU A 1 212 ? -7.795 -3.957 -0.646 1.00 95.19 212 GLU A CA 1
ATOM 1665 C C . GLU A 1 212 ? -7.916 -4.578 0.733 1.00 95.19 212 GLU A C 1
ATOM 1667 O O . GLU A 1 212 ? -8.287 -5.744 0.867 1.00 95.19 212 GLU A O 1
ATOM 1672 N N . VAL A 1 213 ? -7.534 -3.787 1.726 1.00 96.81 213 VAL A N 1
ATOM 1673 C CA . VAL A 1 213 ? -7.525 -4.156 3.130 1.00 96.81 213 VAL A CA 1
ATOM 1674 C C . VAL A 1 213 ? -8.349 -3.120 3.877 1.00 96.81 213 VAL A C 1
ATOM 1676 O O . VAL A 1 213 ? -7.958 -1.958 3.980 1.00 96.81 213 VAL A O 1
ATOM 1679 N N . ASN A 1 214 ? -9.500 -3.540 4.385 1.00 98.00 214 ASN A N 1
ATOM 1680 C CA . ASN A 1 214 ? -10.350 -2.739 5.250 1.00 98.00 214 ASN A CA 1
ATOM 1681 C C . ASN A 1 214 ? -9.889 -2.919 6.695 1.00 98.00 214 ASN A C 1
ATOM 1683 O O . ASN A 1 214 ? -9.800 -4.045 7.174 1.00 98.00 214 ASN A O 1
ATOM 1687 N N . ILE A 1 215 ? -9.626 -1.828 7.405 1.00 97.38 215 ILE A N 1
ATOM 1688 C CA . ILE A 1 215 ? -9.251 -1.854 8.822 1.00 97.38 215 ILE A CA 1
ATOM 1689 C C . ILE A 1 215 ? -10.201 -0.995 9.651 1.00 97.38 215 ILE A C 1
ATOM 1691 O O . ILE A 1 215 ? -10.821 -0.056 9.151 1.00 97.38 215 ILE A O 1
ATOM 1695 N N . GLU A 1 216 ? -10.289 -1.295 10.943 1.00 98.06 216 GLU A N 1
ATOM 1696 C CA . GLU A 1 216 ? -10.956 -0.454 11.935 1.00 98.06 216 GLU A CA 1
ATOM 1697 C C . GLU A 1 216 ? -9.920 0.075 12.932 1.00 98.06 216 GLU A C 1
ATOM 1699 O O . GLU A 1 216 ? -9.315 -0.678 13.701 1.00 98.06 216 GLU A O 1
ATOM 1704 N N . VAL A 1 217 ? -9.716 1.388 12.937 1.00 96.94 217 VAL A N 1
ATOM 1705 C CA . VAL A 1 217 ? -8.879 2.067 13.923 1.00 96.94 217 VAL A CA 1
ATOM 1706 C C . VAL A 1 217 ? -9.720 2.314 15.168 1.00 96.94 217 VAL A C 1
ATOM 1708 O O . VAL A 1 217 ? -10.714 3.040 15.147 1.00 96.94 217 VAL A O 1
ATOM 1711 N N . LEU A 1 218 ? -9.320 1.693 16.274 1.00 96.69 218 LEU A N 1
ATOM 1712 C CA . LEU A 1 218 ? -10.027 1.795 17.542 1.00 96.69 218 LEU A CA 1
ATOM 1713 C C . LEU A 1 218 ? -9.845 3.188 18.169 1.00 96.69 218 LEU A C 1
ATOM 1715 O O . LEU A 1 218 ? -8.750 3.753 18.084 1.00 96.69 218 LEU A O 1
ATOM 1719 N N . PRO A 1 219 ? -10.853 3.695 18.904 1.00 93.00 219 PRO A N 1
ATOM 1720 C CA . PRO A 1 219 ? -10.713 4.906 19.704 1.00 93.00 219 PRO A CA 1
ATOM 1721 C C . PRO A 1 219 ? -9.521 4.819 20.663 1.00 93.00 219 PRO A C 1
ATOM 1723 O O . PRO A 1 219 ? -9.208 3.741 21.201 1.00 93.00 219 PRO A O 1
ATOM 1726 N N . SER A 1 220 ? -8.869 5.958 20.910 1.00 82.44 220 SER A N 1
ATOM 1727 C CA . SER A 1 220 ? -7.896 6.067 21.995 1.00 82.44 220 SER A CA 1
ATOM 1728 C C . SER A 1 220 ? -8.571 5.661 23.307 1.00 82.44 220 SER A C 1
ATOM 1730 O O . SER A 1 220 ? -9.743 5.955 23.545 1.00 82.44 220 SER A O 1
ATOM 1732 N N . LYS A 1 221 ? -7.853 4.911 24.150 1.00 74.19 221 LYS A N 1
ATOM 1733 C CA . LYS A 1 221 ? -8.313 4.718 25.526 1.00 74.19 221 LYS A CA 1
ATOM 1734 C C . LYS A 1 221 ? -8.152 6.079 26.204 1.00 74.19 221 LYS A C 1
ATOM 1736 O O . LYS A 1 221 ? -7.018 6.544 26.301 1.00 74.19 221 LYS A O 1
ATOM 1741 N N . GLY A 1 222 ? -9.275 6.721 26.521 1.00 61.19 222 GLY A N 1
ATOM 1742 C CA . GLY A 1 222 ? -9.303 7.915 27.366 1.00 61.19 222 GLY A CA 1
ATOM 1743 C C . GLY A 1 222 ? -8.782 7.633 28.767 1.00 61.19 222 GLY A C 1
ATOM 1744 O O . GLY A 1 222 ? -8.672 6.436 29.128 1.00 61.19 222 GLY A O 1
#

Sequence (222 aa):
MLLSGCKALIVLLKDYTNMKNIAIPLLISIIRCIFAHPYRDKQMKLQLKKNYVPYLAVLLALPCLTYSADKAKPAPTINTPDTTVCSSNAVERTLPFPVGDKALYFLNLRDGDKVRSPFRVAFSVSGMGVAPVQAGNIDGTGHHHILIDLDLPQDIKKPIPFDSADEYQHQHYKHFGKGETETVLNLPPGKHKLRLMFANHQHVPYYIASKEVNIEVLPSKG